Protein AF-A0A414QMI1-F1 (afdb_monomer)

Organism: NCBI:txid410072

Structure (mmCIF, N/CA/C/O backbone):
data_AF-A0A414QMI1-F1
#
_entry.id   AF-A0A414QMI1-F1
#
loop_
_atom_site.group_PDB
_atom_site.id
_atom_site.type_symbol
_atom_site.label_atom_id
_atom_site.label_alt_id
_atom_site.label_comp_id
_atom_site.label_asym_id
_atom_site.label_entity_id
_atom_site.label_seq_id
_atom_site.pdbx_PDB_ins_code
_atom_site.Cartn_x
_atom_site.Cartn_y
_atom_site.Cartn_z
_atom_site.occupancy
_atom_site.B_iso_or_equiv
_atom_site.auth_seq_id
_atom_site.auth_comp_id
_atom_site.auth_asym_id
_atom_site.auth_atom_id
_atom_site.pdbx_PDB_model_num
ATOM 1 N N . MET A 1 1 ? 25.627 12.371 -13.975 1.00 86.12 1 MET A N 1
ATOM 2 C CA . MET A 1 1 ? 25.004 11.109 -14.398 1.00 86.12 1 MET A CA 1
ATOM 3 C C . MET A 1 1 ? 24.998 10.116 -13.254 1.00 86.12 1 MET A C 1
ATOM 5 O O . MET A 1 1 ? 26.007 9.465 -12.994 1.00 86.12 1 MET A O 1
ATOM 9 N N . LYS A 1 2 ? 23.871 10.051 -12.549 1.00 91.75 2 LYS A N 1
ATOM 10 C CA . LYS A 1 2 ? 23.595 9.178 -11.407 1.00 91.75 2 LYS A CA 1
ATOM 11 C C . LYS A 1 2 ? 23.120 7.777 -11.817 1.00 91.75 2 LYS A C 1
ATOM 13 O O . LYS A 1 2 ? 23.528 6.802 -11.193 1.00 91.75 2 LYS A O 1
ATOM 18 N N . TYR A 1 3 ? 22.280 7.688 -12.844 1.00 93.38 3 TYR A N 1
ATOM 19 C CA . TYR A 1 3 ? 21.653 6.453 -13.329 1.00 93.38 3 TYR A CA 1
ATOM 20 C C . TYR A 1 3 ? 22.470 5.779 -14.440 1.00 93.38 3 TYR A C 1
ATOM 22 O O . TYR A 1 3 ? 23.273 6.435 -15.116 1.00 93.38 3 TYR A O 1
ATOM 30 N N . LYS A 1 4 ? 22.268 4.473 -14.619 1.00 93.88 4 LYS A N 1
ATOM 31 C CA . LYS A 1 4 ? 22.903 3.614 -15.628 1.00 93.88 4 LYS A CA 1
ATOM 32 C C . LYS A 1 4 ? 21.886 3.144 -16.666 1.00 93.88 4 LYS A C 1
ATOM 34 O O . LYS A 1 4 ? 20.684 3.188 -16.441 1.00 93.88 4 LYS A O 1
ATOM 39 N N . VAL A 1 5 ? 22.389 2.668 -17.804 1.00 93.94 5 VAL A N 1
ATOM 40 C CA . VAL A 1 5 ? 21.558 2.028 -18.835 1.00 93.94 5 VAL A CA 1
ATOM 41 C C . VAL A 1 5 ? 20.833 0.819 -18.243 1.00 93.94 5 VAL A C 1
ATOM 43 O O . VAL A 1 5 ? 21.474 -0.036 -17.628 1.00 93.94 5 VAL A O 1
ATOM 46 N N . GLY A 1 6 ? 19.519 0.764 -18.447 1.00 89.12 6 GLY A N 1
ATOM 47 C CA . GLY A 1 6 ? 18.604 -0.234 -17.898 1.00 89.12 6 GLY A CA 1
ATOM 48 C C . GLY A 1 6 ? 17.963 0.143 -16.559 1.00 89.12 6 GLY A C 1
ATOM 49 O O . GLY A 1 6 ? 17.024 -0.539 -16.152 1.00 89.12 6 GLY A O 1
ATOM 50 N N . ASP A 1 7 ? 18.420 1.205 -15.884 1.00 91.50 7 ASP A N 1
ATOM 51 C CA . ASP A 1 7 ? 17.772 1.679 -14.657 1.00 91.50 7 ASP A CA 1
ATOM 52 C C . ASP A 1 7 ? 16.367 2.208 -14.976 1.00 91.50 7 ASP A C 1
ATOM 54 O O . ASP A 1 7 ? 16.158 2.890 -15.986 1.00 91.50 7 ASP A O 1
ATOM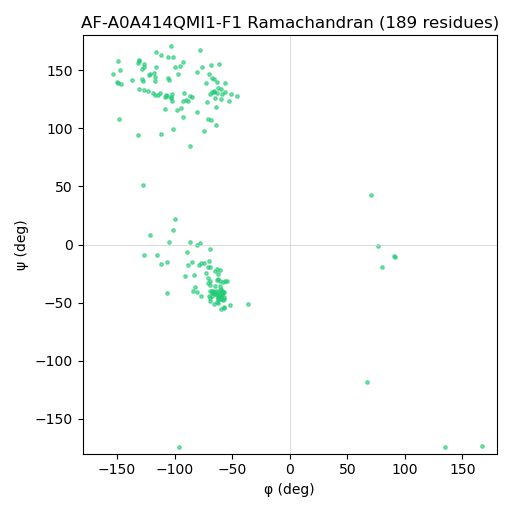 58 N N . LYS A 1 8 ? 15.413 1.947 -14.076 1.00 92.25 8 LYS A N 1
ATOM 59 C CA . LYS A 1 8 ? 14.099 2.590 -14.102 1.00 92.25 8 LYS A CA 1
ATOM 60 C C . LYS A 1 8 ? 14.098 3.840 -13.238 1.00 92.25 8 LYS A C 1
ATOM 62 O O . LYS A 1 8 ? 14.480 3.812 -12.069 1.00 92.25 8 LYS A O 1
ATOM 67 N N . VAL A 1 9 ? 13.611 4.935 -13.801 1.00 94.62 9 VAL A N 1
ATOM 68 C CA . VAL A 1 9 ? 13.503 6.233 -13.131 1.00 94.62 9 VAL A CA 1
ATOM 69 C C . VAL A 1 9 ? 12.115 6.812 -13.339 1.00 94.62 9 VAL A C 1
ATOM 71 O O . VAL A 1 9 ? 11.420 6.454 -14.286 1.00 94.62 9 VAL A O 1
ATOM 74 N N . ARG A 1 10 ? 11.677 7.698 -12.446 1.00 95.94 10 ARG A N 1
ATOM 75 C CA . ARG A 1 10 ? 10.408 8.407 -12.601 1.00 95.94 10 ARG A CA 1
ATOM 76 C C . ARG A 1 10 ? 10.682 9.819 -13.081 1.00 95.94 10 ARG A C 1
ATOM 78 O O . ARG A 1 10 ? 11.475 10.518 -12.460 1.00 95.94 10 ARG A O 1
ATOM 85 N N . ILE A 1 11 ? 10.011 10.261 -14.136 1.00 96.62 11 ILE A N 1
ATOM 86 C CA . ILE A 1 11 ? 10.042 11.671 -14.534 1.00 96.62 11 ILE A CA 1
ATOM 87 C C . ILE A 1 11 ? 9.318 12.480 -13.458 1.00 96.62 11 ILE A C 1
ATOM 89 O O . ILE A 1 11 ? 8.216 12.124 -13.035 1.00 96.62 11 ILE A O 1
ATOM 93 N N . ARG A 1 12 ? 9.933 13.564 -12.995 1.00 96.12 12 ARG A N 1
ATOM 94 C CA . ARG A 1 12 ? 9.332 14.460 -12.004 1.00 96.12 12 ARG A CA 1
ATOM 95 C C . ARG A 1 12 ? 7.981 14.996 -12.478 1.00 96.12 12 ARG A C 1
ATOM 97 O O . ARG A 1 12 ? 7.816 15.367 -13.634 1.00 96.12 12 ARG A O 1
ATOM 104 N N . LYS A 1 13 ? 7.006 15.065 -11.570 1.00 95.38 13 LYS A N 1
ATOM 105 C CA . LYS A 1 13 ? 5.665 15.602 -11.874 1.00 95.38 13 LYS A CA 1
ATOM 106 C C . LYS A 1 13 ? 5.617 17.129 -11.901 1.00 95.38 13 LYS A C 1
ATOM 108 O O . LYS A 1 13 ? 4.655 17.694 -12.402 1.00 95.38 13 LYS A O 1
ATOM 113 N N . ASP A 1 14 ? 6.618 17.784 -11.322 1.00 95.69 14 ASP A N 1
ATOM 114 C CA . ASP A 1 14 ? 6.713 19.238 -11.192 1.00 95.69 14 ASP A CA 1
ATOM 115 C C . ASP A 1 14 ? 7.635 19.870 -12.249 1.00 95.69 14 ASP A C 1
ATOM 117 O O . ASP A 1 14 ? 8.150 20.973 -12.049 1.00 95.69 14 ASP A O 1
ATOM 121 N N . LEU A 1 15 ? 7.855 19.182 -13.377 1.00 95.62 15 LEU A N 1
ATOM 122 C CA . LEU A 1 15 ? 8.498 19.799 -14.532 1.00 95.62 15 LEU A CA 1
ATOM 123 C C . LEU A 1 15 ? 7.636 20.958 -15.048 1.00 95.62 15 LEU A C 1
ATOM 125 O O . LEU A 1 15 ? 6.420 20.845 -15.180 1.00 95.62 15 LEU A O 1
ATOM 129 N N . VAL A 1 16 ? 8.279 22.085 -15.340 1.00 95.81 16 VAL A N 1
ATOM 130 C CA . VAL A 1 16 ? 7.637 23.295 -15.858 1.00 95.81 16 VAL A CA 1
ATOM 131 C C . VAL A 1 16 ? 8.221 23.599 -17.227 1.00 95.81 16 VAL A C 1
ATOM 133 O O . VAL A 1 16 ? 9.441 23.662 -17.377 1.00 95.81 16 VAL A O 1
ATOM 136 N N . MET A 1 17 ? 7.359 23.831 -18.219 1.00 95.94 17 MET A N 1
ATOM 137 C CA . MET A 1 17 ? 7.780 24.211 -19.569 1.00 95.94 17 MET A CA 1
ATOM 138 C C . MET A 1 17 ? 8.657 25.472 -19.530 1.00 95.94 17 MET A C 1
ATOM 140 O O . MET A 1 17 ? 8.312 26.467 -18.890 1.00 95.94 17 MET A O 1
ATOM 144 N N . GLY A 1 18 ? 9.801 25.433 -20.213 1.00 94.25 18 GLY A N 1
ATOM 145 C CA . GLY A 1 18 ? 10.803 26.501 -20.197 1.00 94.25 18 GLY A CA 1
ATOM 146 C C . GLY A 1 18 ? 11.661 26.541 -18.926 1.00 94.25 18 GLY A C 1
ATOM 147 O O . GLY A 1 18 ? 12.561 27.376 -18.826 1.00 94.25 18 GLY A O 1
ATOM 148 N N . GLY A 1 19 ? 11.409 25.649 -17.963 1.00 94.56 19 GLY A N 1
ATOM 149 C CA . GLY A 1 19 ? 12.244 25.447 -16.785 1.00 94.56 19 GLY A CA 1
ATOM 150 C C . GLY A 1 19 ? 13.577 24.795 -17.147 1.00 94.56 19 GLY A C 1
ATOM 151 O O . GLY A 1 19 ? 13.655 23.984 -18.071 1.00 94.56 19 GLY A O 1
ATOM 152 N N . ASN A 1 20 ? 14.628 25.160 -16.416 1.00 95.19 20 ASN A N 1
ATOM 153 C CA . ASN A 1 20 ? 15.976 24.641 -16.622 1.00 95.19 20 ASN A CA 1
ATOM 154 C C . ASN A 1 20 ? 16.304 23.597 -15.545 1.00 95.19 20 ASN A C 1
ATOM 156 O O . ASN A 1 20 ? 16.149 23.884 -14.358 1.00 95.19 20 ASN A O 1
ATOM 160 N N . TYR A 1 21 ? 16.729 22.408 -15.972 1.00 94.06 21 TYR A N 1
ATOM 161 C CA . TYR A 1 21 ? 17.036 21.262 -15.116 1.00 94.06 21 TYR A CA 1
ATOM 162 C C . TYR A 1 21 ? 18.401 20.702 -15.533 1.00 94.06 21 TYR A C 1
ATOM 164 O O . TYR A 1 21 ? 18.516 19.912 -16.477 1.00 94.06 21 TYR A O 1
ATOM 172 N N . GLY A 1 22 ? 19.458 21.143 -14.855 1.00 90.94 22 GLY A N 1
ATOM 173 C CA . GLY A 1 22 ? 20.843 20.942 -15.273 1.00 90.94 22 GLY A CA 1
ATOM 174 C C . GLY A 1 22 ? 21.174 21.704 -16.561 1.00 90.94 22 GLY A C 1
ATOM 175 O O . GLY A 1 22 ? 21.102 22.928 -16.599 1.00 90.94 22 GLY A O 1
ATOM 176 N N . ASP A 1 23 ? 21.545 20.969 -17.612 1.00 88.06 23 ASP A N 1
ATOM 177 C CA . ASP A 1 23 ? 21.905 21.520 -18.929 1.00 88.06 23 ASP A CA 1
ATOM 178 C C . ASP A 1 23 ? 20.772 21.384 -19.971 1.00 88.06 23 ASP A C 1
ATOM 180 O O . ASP A 1 23 ? 21.003 21.552 -21.170 1.00 88.06 23 ASP A O 1
ATOM 184 N N . SER A 1 24 ? 19.549 21.051 -19.538 1.00 92.19 24 SER A N 1
ATOM 185 C CA . SER A 1 24 ? 18.401 20.817 -20.423 1.00 92.19 24 SER A CA 1
ATOM 186 C C . SER A 1 24 ? 17.187 21.652 -20.015 1.00 92.19 24 SER A C 1
ATOM 188 O O . SER A 1 24 ? 16.898 21.835 -18.830 1.00 92.19 24 SER A O 1
ATOM 190 N N . VAL A 1 25 ? 16.469 22.163 -21.017 1.00 94.31 25 VAL A N 1
ATOM 191 C CA . VAL A 1 25 ? 15.253 22.966 -20.844 1.00 94.31 25 VAL A CA 1
ATOM 192 C C . VAL A 1 25 ? 14.045 22.092 -21.147 1.00 94.31 25 VAL A C 1
ATOM 194 O O . VAL A 1 25 ? 13.966 21.511 -22.227 1.00 94.31 25 VAL A O 1
ATOM 197 N N . ALA A 1 26 ? 13.098 22.019 -20.212 1.00 95.06 26 ALA A N 1
ATOM 198 C CA . ALA A 1 26 ? 11.893 21.217 -20.387 1.00 95.06 26 ALA A CA 1
ATOM 199 C C . ALA A 1 26 ? 10.972 21.822 -21.460 1.00 95.06 26 ALA A C 1
ATOM 201 O O . ALA A 1 26 ? 10.641 23.012 -21.415 1.00 95.06 26 ALA A O 1
ATOM 202 N N . VAL A 1 27 ? 10.540 20.991 -22.408 1.00 94.75 27 VAL A N 1
ATOM 203 C CA . VAL A 1 27 ? 9.530 21.326 -23.426 1.00 94.75 27 VAL A CA 1
ATOM 204 C C . VAL A 1 27 ? 8.177 20.709 -23.071 1.00 94.75 27 VAL A C 1
ATOM 206 O O . VAL A 1 27 ? 8.095 19.919 -22.135 1.00 94.75 27 VAL A O 1
ATOM 209 N N . ASP A 1 28 ? 7.127 21.082 -23.804 1.00 94.56 28 ASP A N 1
ATOM 210 C CA . ASP A 1 28 ? 5.743 20.641 -23.558 1.00 94.56 28 ASP A CA 1
ATOM 211 C C . ASP A 1 28 ? 5.625 19.113 -23.460 1.00 94.56 28 ASP A C 1
ATOM 213 O O . ASP A 1 28 ? 5.216 18.598 -22.424 1.00 94.56 28 ASP A O 1
ATOM 217 N N . ASP A 1 29 ? 6.147 18.388 -24.454 1.00 93.62 29 ASP A N 1
ATOM 218 C CA . ASP A 1 29 ? 6.079 16.921 -24.479 1.00 93.62 29 ASP A CA 1
ATOM 219 C C . ASP A 1 29 ? 6.779 16.278 -23.268 1.00 93.62 29 ASP A C 1
ATOM 221 O O . ASP A 1 29 ? 6.306 15.291 -22.710 1.00 93.62 29 ASP A O 1
ATOM 225 N N . MET A 1 30 ? 7.887 16.862 -22.793 1.00 94.44 30 MET A N 1
ATOM 226 C CA . MET A 1 30 ? 8.592 16.356 -21.608 1.00 94.44 30 MET A CA 1
ATOM 227 C C . MET A 1 30 ? 7.780 16.562 -20.325 1.00 94.44 30 MET A C 1
ATOM 229 O O . MET A 1 30 ? 7.845 15.736 -19.413 1.00 94.44 30 MET A O 1
ATOM 233 N N . VAL A 1 31 ? 7.034 17.667 -20.242 1.00 95.44 31 VAL A N 1
ATOM 234 C CA . VAL A 1 31 ? 6.141 17.966 -19.115 1.00 95.44 31 VAL A CA 1
ATOM 235 C C . VAL A 1 31 ? 4.948 17.011 -19.117 1.00 95.44 31 VAL A C 1
ATOM 237 O O . VAL A 1 31 ? 4.590 16.498 -18.056 1.00 95.44 31 VAL A O 1
ATOM 240 N N . ASP A 1 32 ? 4.397 16.693 -20.290 1.00 94.75 32 ASP A N 1
ATOM 241 C CA . ASP A 1 32 ? 3.302 15.726 -20.450 1.00 94.75 32 ASP A CA 1
ATOM 242 C C . ASP A 1 32 ? 3.688 14.303 -20.012 1.00 94.75 32 ASP A C 1
ATOM 244 O O . ASP A 1 32 ? 2.842 13.522 -19.569 1.00 94.75 32 ASP A O 1
ATOM 248 N N . MET A 1 33 ? 4.979 13.967 -20.055 1.00 94.19 33 MET A N 1
ATOM 249 C CA . MET A 1 33 ? 5.510 12.702 -19.536 1.00 94.19 33 MET A CA 1
ATOM 250 C C . MET A 1 33 ? 5.716 12.695 -18.007 1.00 94.19 33 MET A C 1
ATOM 252 O O . MET A 1 33 ? 6.142 11.682 -17.439 1.00 94.19 33 MET A O 1
ATOM 256 N N . GLY A 1 34 ? 5.413 13.800 -17.322 1.00 95.00 34 GLY A N 1
ATOM 257 C CA . GLY A 1 34 ? 5.573 13.968 -15.881 1.00 95.00 34 GLY A CA 1
ATOM 258 C C . GLY A 1 34 ? 4.895 12.867 -15.061 1.00 95.00 34 GLY A C 1
ATOM 259 O O . GLY A 1 34 ? 3.689 12.637 -15.130 1.00 95.00 34 GLY A O 1
ATOM 260 N N . GLY A 1 35 ? 5.671 12.193 -14.214 1.00 91.69 35 GLY A N 1
ATOM 261 C CA . GLY A 1 35 ? 5.212 11.102 -13.354 1.00 91.69 35 GLY A CA 1
ATOM 262 C C . GLY A 1 35 ? 5.314 9.704 -13.959 1.00 91.69 35 GLY A C 1
ATOM 263 O O . GLY A 1 35 ? 5.156 8.736 -13.208 1.00 91.69 35 GLY A O 1
ATOM 264 N N . ASN A 1 36 ? 5.611 9.576 -15.255 1.00 93.62 36 ASN A N 1
ATOM 265 C CA . ASN A 1 36 ? 5.827 8.277 -15.885 1.00 93.62 36 ASN A CA 1
ATOM 266 C C . ASN A 1 36 ? 7.111 7.623 -15.360 1.00 93.62 36 ASN A C 1
ATOM 268 O O . ASN A 1 36 ? 8.109 8.294 -15.089 1.00 93.62 36 ASN A O 1
ATOM 272 N N . VAL A 1 37 ? 7.076 6.297 -15.209 1.00 92.88 37 VAL A N 1
ATOM 273 C CA . VAL A 1 37 ? 8.272 5.487 -14.955 1.00 92.88 37 VAL A CA 1
ATOM 274 C C . VAL A 1 37 ? 8.832 5.052 -16.300 1.00 92.88 37 VAL A C 1
ATOM 276 O O . VAL A 1 37 ? 8.104 4.457 -17.090 1.00 92.88 37 VAL A O 1
ATOM 279 N N . VAL A 1 38 ? 10.102 5.361 -16.536 1.00 94.31 38 VAL A N 1
ATOM 280 C CA . VAL A 1 38 ? 10.793 5.206 -17.820 1.00 94.31 38 VAL A CA 1
ATOM 281 C C . VAL A 1 38 ? 12.125 4.490 -17.626 1.00 94.31 38 VAL A C 1
ATOM 283 O O . VAL A 1 38 ? 12.678 4.475 -16.521 1.00 94.31 38 VAL A O 1
ATOM 286 N N . THR A 1 39 ? 12.634 3.885 -18.691 1.00 95.06 39 THR A N 1
ATOM 287 C CA . THR A 1 39 ? 13.853 3.074 -18.677 1.00 95.06 39 THR A CA 1
ATOM 288 C C . THR A 1 39 ? 14.980 3.829 -19.370 1.00 95.06 39 THR A C 1
ATOM 290 O O . THR A 1 39 ? 14.820 4.295 -20.496 1.00 95.06 39 THR A O 1
ATOM 293 N N . ILE A 1 40 ? 16.139 3.955 -18.717 1.00 95.81 40 ILE A N 1
ATOM 294 C CA . ILE A 1 40 ? 17.312 4.593 -19.329 1.00 95.81 40 ILE A CA 1
ATOM 295 C C . ILE A 1 40 ? 17.836 3.705 -20.465 1.00 95.81 40 ILE A C 1
ATOM 297 O O . ILE A 1 40 ? 18.489 2.692 -20.217 1.00 95.81 40 ILE A O 1
ATOM 301 N N . GLU A 1 41 ? 17.621 4.114 -21.711 1.00 95.69 41 GLU A N 1
ATOM 302 C CA . GLU A 1 41 ? 18.112 3.408 -22.898 1.00 95.69 41 GLU A CA 1
ATOM 303 C C . GLU A 1 41 ? 19.608 3.675 -23.117 1.00 95.69 41 GLU A C 1
ATOM 305 O O . GLU A 1 41 ? 20.400 2.775 -23.409 1.00 95.69 41 GLU A O 1
ATOM 310 N N . ARG A 1 42 ? 20.027 4.940 -22.973 1.00 94.31 42 ARG A N 1
ATOM 311 C CA . ARG A 1 42 ? 21.400 5.367 -23.269 1.00 94.31 42 ARG A CA 1
ATOM 312 C C . ARG A 1 42 ? 21.836 6.536 -22.397 1.00 94.31 42 ARG A C 1
ATOM 314 O O . ARG A 1 42 ? 21.108 7.505 -22.220 1.00 94.31 42 ARG A O 1
ATOM 321 N N . ALA A 1 43 ? 23.087 6.493 -21.946 1.00 93.44 43 ALA A N 1
ATOM 322 C CA . ALA A 1 43 ? 23.773 7.631 -21.342 1.00 93.44 43 ALA A CA 1
ATOM 323 C C . ALA A 1 43 ? 24.661 8.326 -22.391 1.00 93.44 43 ALA A C 1
ATOM 325 O O . ALA A 1 43 ? 25.595 7.719 -22.919 1.00 93.44 43 ALA A O 1
ATOM 326 N N . GLY A 1 44 ? 24.346 9.577 -22.732 1.00 88.31 44 GLY A N 1
ATOM 327 C CA . GLY A 1 44 ? 25.169 10.439 -23.582 1.00 88.31 44 GLY A CA 1
ATOM 328 C C . GLY A 1 44 ? 26.079 11.373 -22.778 1.00 88.31 44 GLY A C 1
ATOM 329 O O . GLY A 1 44 ? 26.137 11.317 -21.557 1.00 88.31 44 GLY A O 1
ATOM 330 N N . ASN A 1 45 ? 26.776 12.281 -23.465 1.00 86.12 45 ASN A N 1
ATOM 331 C CA . ASN A 1 45 ? 27.678 13.231 -22.797 1.00 86.12 45 ASN A CA 1
ATOM 332 C C . ASN A 1 45 ? 26.941 14.315 -21.990 1.00 86.12 45 ASN A C 1
ATOM 334 O O . ASN A 1 45 ? 27.501 14.826 -21.027 1.00 86.12 45 ASN A O 1
ATOM 338 N N . LEU A 1 46 ? 25.723 14.683 -22.406 1.00 85.50 46 LEU A N 1
ATOM 339 C CA . LEU A 1 46 ? 24.940 15.785 -21.824 1.00 85.50 46 LEU A CA 1
ATOM 340 C C . LEU A 1 46 ? 23.758 15.308 -20.970 1.00 85.50 46 LEU A C 1
ATOM 342 O O . LEU A 1 46 ? 23.190 16.083 -20.210 1.00 85.50 46 LEU A O 1
ATOM 346 N N . GLY A 1 47 ? 23.375 14.039 -21.089 1.00 93.12 47 GLY A N 1
ATOM 347 C CA . GLY A 1 47 ? 22.169 13.519 -20.460 1.00 93.12 47 GLY A CA 1
ATOM 348 C C . GLY A 1 47 ? 21.772 12.149 -20.993 1.00 93.12 47 GLY A C 1
ATOM 349 O O . GLY A 1 47 ? 22.510 11.503 -21.744 1.00 93.12 47 GLY A O 1
ATOM 350 N N . TYR A 1 48 ? 20.614 11.697 -20.550 1.00 96.31 48 TYR A N 1
ATOM 351 C CA . TYR A 1 48 ? 20.030 10.398 -20.818 1.00 96.31 48 TYR A CA 1
ATOM 352 C C . TYR A 1 48 ? 19.055 10.446 -21.987 1.00 96.31 48 TYR A C 1
ATOM 354 O O . TYR A 1 48 ? 18.437 11.474 -22.246 1.00 96.31 48 TYR A O 1
ATOM 362 N N . TYR A 1 49 ? 18.903 9.298 -22.635 1.00 95.06 49 TYR A N 1
ATOM 363 C CA . TYR A 1 49 ? 17.821 8.981 -23.561 1.00 95.06 49 TYR A CA 1
ATOM 364 C C . TYR A 1 49 ? 17.043 7.810 -22.958 1.00 95.06 49 TYR A C 1
ATOM 366 O O . TYR A 1 49 ? 17.663 6.925 -22.351 1.00 95.06 49 TYR A O 1
ATOM 374 N N . ILE A 1 50 ? 15.720 7.829 -23.084 1.00 95.88 50 ILE A N 1
ATOM 375 C CA . ILE A 1 50 ? 14.814 6.857 -22.460 1.00 95.88 50 ILE A CA 1
ATOM 376 C C . ILE A 1 50 ? 14.048 6.071 -23.525 1.00 95.88 50 ILE A C 1
ATOM 378 O O . ILE A 1 50 ? 13.750 6.614 -24.583 1.00 95.88 50 ILE A O 1
ATOM 382 N N . GLU A 1 51 ? 13.729 4.806 -23.245 1.00 94.31 51 GLU A N 1
ATOM 383 C CA . GLU A 1 51 ? 13.077 3.909 -24.218 1.00 94.31 51 GLU A CA 1
ATOM 384 C C . GLU A 1 51 ? 11.673 4.395 -24.620 1.00 94.31 51 GLU A C 1
ATOM 386 O O . GLU A 1 51 ? 11.211 4.157 -25.735 1.00 94.31 51 GLU A O 1
ATOM 391 N N . GLU A 1 52 ? 10.985 5.070 -23.700 1.00 93.06 52 GLU A N 1
ATOM 392 C CA . GLU A 1 52 ? 9.605 5.532 -23.840 1.00 93.06 52 GLU A CA 1
ATOM 393 C C . GLU A 1 52 ? 9.478 6.914 -24.511 1.00 93.06 52 GLU A C 1
ATOM 395 O O . GLU A 1 52 ? 8.364 7.418 -24.655 1.00 93.06 52 GLU A O 1
ATOM 400 N N . ASP A 1 53 ? 10.595 7.517 -24.925 1.00 90.19 53 ASP A N 1
ATOM 401 C CA . ASP A 1 53 ? 10.660 8.807 -25.617 1.00 90.19 53 ASP A CA 1
ATOM 402 C C . ASP A 1 53 ? 11.111 8.610 -27.076 1.00 90.19 53 ASP A C 1
ATOM 404 O O . ASP A 1 53 ? 12.312 8.543 -27.359 1.00 90.19 53 ASP A O 1
ATOM 408 N N . PRO A 1 54 ? 10.164 8.508 -28.026 1.00 80.12 54 PRO A N 1
ATOM 409 C CA . PRO A 1 54 ? 10.490 8.297 -29.432 1.00 80.12 54 PRO A CA 1
ATOM 410 C C . PRO A 1 54 ? 11.151 9.518 -30.090 1.00 80.12 54 PRO A C 1
ATOM 412 O O . PRO A 1 54 ? 11.79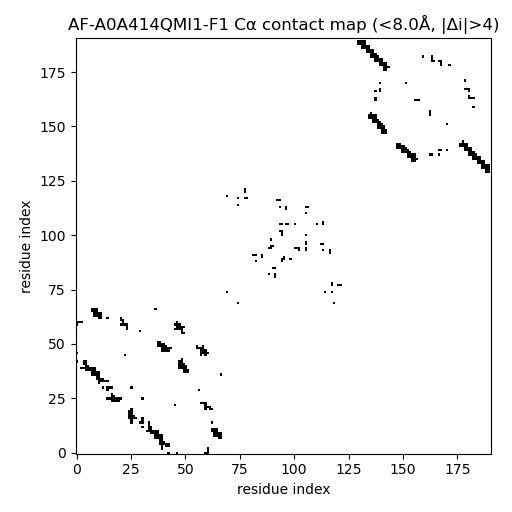2 9.361 -31.132 1.00 80.12 54 PRO A O 1
ATOM 415 N N . ASP A 1 55 ? 11.007 10.710 -29.504 1.00 85.81 55 ASP A N 1
ATOM 416 C CA . ASP A 1 55 ? 11.570 11.962 -30.020 1.00 85.81 55 ASP A CA 1
ATOM 417 C C . ASP A 1 55 ? 13.026 12.162 -29.568 1.00 85.81 55 ASP A C 1
ATOM 419 O O . ASP A 1 55 ? 13.779 12.936 -30.170 1.00 85.81 55 ASP A O 1
ATOM 423 N N . GLY A 1 56 ? 13.461 11.391 -28.567 1.00 88.75 56 GLY A N 1
ATOM 424 C CA . GLY A 1 56 ? 14.853 11.290 -28.149 1.00 88.75 56 GLY A CA 1
ATOM 425 C C . GLY A 1 56 ? 15.356 12.557 -27.467 1.00 88.75 56 GLY A C 1
ATOM 426 O O . GLY A 1 56 ? 16.482 12.997 -27.738 1.00 88.75 56 GLY A O 1
ATOM 427 N N . TYR A 1 57 ? 14.542 13.147 -26.589 1.00 93.00 57 TYR A N 1
ATOM 428 C CA . TYR A 1 57 ? 14.939 14.288 -25.778 1.00 93.00 57 TYR A CA 1
ATOM 429 C C . TYR A 1 57 ? 16.118 13.940 -24.858 1.00 93.00 57 TYR A C 1
ATOM 431 O O . TYR A 1 57 ? 16.376 12.790 -24.498 1.00 93.00 57 TYR A O 1
ATOM 439 N N . CYS A 1 58 ? 16.876 14.973 -24.482 1.00 93.62 58 CYS A N 1
ATOM 440 C CA . CYS A 1 58 ? 18.002 14.840 -23.567 1.00 93.62 58 CYS A CA 1
ATOM 441 C C . CYS A 1 58 ? 17.539 15.108 -22.131 1.00 93.62 58 CYS A C 1
ATOM 443 O O . CYS A 1 58 ? 17.265 16.252 -21.757 1.00 93.62 58 CYS A O 1
ATOM 445 N N . TRP A 1 59 ? 17.505 14.054 -21.321 1.00 96.38 59 TRP A N 1
ATOM 446 C CA . TRP A 1 59 ? 17.052 14.089 -19.933 1.00 96.38 59 TRP A CA 1
ATOM 447 C C . TRP A 1 59 ? 18.224 14.218 -18.956 1.00 96.38 59 TRP A C 1
ATOM 449 O O . TRP A 1 59 ? 19.300 13.670 -19.189 1.00 96.38 59 TRP A O 1
ATOM 459 N N . THR A 1 60 ? 18.047 14.909 -17.833 1.00 96.25 60 THR A N 1
ATOM 460 C CA . THR A 1 60 ? 19.118 15.102 -16.837 1.00 96.25 60 THR A CA 1
ATOM 461 C C . THR A 1 60 ? 18.779 14.444 -15.505 1.00 96.25 60 THR A C 1
ATOM 463 O O . THR A 1 60 ? 17.634 14.085 -15.243 1.00 96.25 60 THR A O 1
ATOM 466 N N . ASP A 1 61 ? 19.782 14.304 -14.630 1.00 95.88 61 ASP A N 1
ATOM 467 C CA . ASP A 1 61 ? 19.583 13.787 -13.268 1.00 95.88 61 ASP A CA 1
ATOM 468 C C . ASP A 1 61 ? 18.502 14.581 -12.498 1.00 95.88 61 ASP A C 1
ATOM 470 O O . ASP A 1 61 ? 17.797 14.009 -11.671 1.00 95.88 61 ASP A O 1
ATOM 474 N N . GLU A 1 62 ? 18.354 15.881 -12.783 1.00 96.38 62 GLU A N 1
ATOM 475 C CA . GLU A 1 62 ? 17.417 16.794 -12.112 1.00 96.38 62 GLU A CA 1
ATOM 476 C C . GLU A 1 62 ? 15.958 16.637 -12.557 1.00 96.38 62 GLU A C 1
ATOM 478 O O . GLU A 1 62 ? 15.057 17.113 -11.860 1.00 96.38 62 GLU A O 1
ATOM 483 N N . MET A 1 63 ? 15.728 15.973 -13.693 1.00 96.25 63 MET A N 1
ATOM 484 C CA . MET A 1 63 ? 14.396 15.686 -14.237 1.00 96.25 63 MET A CA 1
ATOM 485 C C . MET A 1 63 ? 13.818 14.365 -13.714 1.00 96.25 63 MET A C 1
ATOM 487 O O . MET A 1 63 ? 12.650 14.062 -13.964 1.00 96.25 63 MET A O 1
ATOM 491 N N . PHE A 1 64 ? 14.613 13.593 -12.967 1.00 96.00 64 PHE A N 1
ATOM 492 C CA . PHE A 1 64 ? 14.246 12.269 -12.486 1.00 96.00 64 PHE A CA 1
ATOM 493 C C . PHE A 1 64 ? 14.186 12.172 -10.962 1.00 96.00 64 PHE A C 1
ATOM 495 O O . PHE A 1 64 ? 15.034 12.684 -10.233 1.00 96.00 64 PHE A O 1
ATOM 502 N N . GLU A 1 65 ? 13.237 11.378 -10.488 1.00 93.38 65 GLU A N 1
ATOM 503 C CA . GLU A 1 65 ? 13.180 10.830 -9.140 1.00 93.38 65 GLU A CA 1
ATOM 504 C C . GLU A 1 65 ? 13.554 9.340 -9.174 1.00 93.38 65 GLU A C 1
ATOM 506 O O . GLU A 1 65 ? 13.207 8.633 -10.129 1.00 93.38 65 GLU A O 1
ATOM 511 N N . PRO A 1 66 ? 14.264 8.831 -8.150 1.00 88.38 66 PRO A N 1
ATOM 512 C CA . PRO A 1 66 ? 14.534 7.405 -8.056 1.00 88.38 66 PRO A CA 1
ATOM 513 C C . PRO A 1 66 ? 13.218 6.634 -7.901 1.00 88.38 66 PRO A C 1
ATOM 515 O O . PRO A 1 66 ? 12.326 7.047 -7.158 1.00 88.38 66 PRO A O 1
ATOM 518 N N . VAL A 1 67 ? 13.113 5.495 -8.578 1.00 86.12 67 VAL A N 1
ATOM 519 C CA . VAL A 1 67 ? 12.041 4.533 -8.321 1.00 86.12 67 VAL A CA 1
ATOM 520 C C . VAL A 1 67 ? 12.507 3.619 -7.198 1.00 86.12 67 VAL A C 1
ATOM 522 O O . VAL A 1 67 ? 13.610 3.079 -7.244 1.00 86.12 67 VAL A O 1
ATOM 525 N N . GLU A 1 68 ? 11.683 3.476 -6.165 1.00 78.00 68 GLU A N 1
ATOM 526 C CA . GLU A 1 68 ? 11.930 2.488 -5.123 1.00 78.00 68 GLU A CA 1
ATOM 527 C C . GLU A 1 68 ? 11.674 1.095 -5.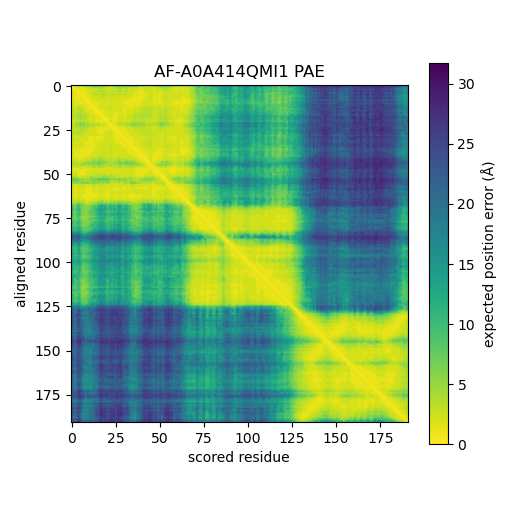707 1.00 78.00 68 GLU A C 1
ATOM 529 O O . GLU A 1 68 ? 10.540 0.731 -6.018 1.00 78.00 68 GLU A O 1
ATOM 534 N N . GLU A 1 69 ? 12.750 0.346 -5.929 1.00 79.75 69 GLU A N 1
ATOM 535 C CA . GLU A 1 69 ? 12.672 -1.029 -6.409 1.00 79.75 69 GLU A CA 1
ATOM 536 C C . GLU A 1 69 ? 12.368 -1.988 -5.257 1.00 79.75 69 GLU A C 1
ATOM 538 O O . GLU A 1 69 ? 12.811 -1.798 -4.121 1.00 79.75 69 GLU A O 1
ATOM 543 N N . MET A 1 70 ? 11.650 -3.070 -5.565 1.00 85.88 70 MET A N 1
ATOM 544 C CA . MET A 1 70 ? 11.423 -4.148 -4.609 1.00 85.88 70 MET A CA 1
ATOM 545 C C . MET A 1 70 ? 12.756 -4.753 -4.157 1.00 85.88 70 MET A C 1
ATOM 547 O O . MET A 1 70 ? 13.543 -5.247 -4.968 1.00 85.88 70 MET A O 1
ATOM 551 N N . SER A 1 71 ? 12.990 -4.793 -2.846 1.00 88.69 71 SER A N 1
ATOM 552 C CA . SER A 1 71 ? 14.193 -5.421 -2.310 1.00 88.69 71 SER A CA 1
ATOM 553 C C . SER A 1 71 ? 14.174 -6.942 -2.506 1.00 88.69 71 SER A C 1
ATOM 555 O O . SER A 1 71 ? 13.124 -7.590 -2.527 1.00 88.69 71 SER A O 1
ATOM 557 N N . ALA A 1 72 ? 15.358 -7.561 -2.561 1.00 90.25 72 ALA A N 1
ATOM 558 C CA . ALA A 1 72 ? 15.471 -9.020 -2.656 1.00 90.25 72 ALA A CA 1
ATOM 559 C C . ALA A 1 72 ? 14.775 -9.749 -1.487 1.00 90.25 72 ALA A C 1
ATOM 561 O O . ALA A 1 72 ? 14.242 -10.844 -1.665 1.00 90.25 72 ALA A O 1
ATOM 562 N N . ILE A 1 73 ? 14.765 -9.142 -0.295 1.00 89.38 73 ILE A N 1
ATOM 563 C CA . ILE A 1 73 ? 14.095 -9.688 0.890 1.00 89.38 73 ILE A CA 1
ATOM 564 C C . ILE A 1 73 ? 12.574 -9.645 0.711 1.00 89.38 73 ILE A C 1
ATOM 566 O O . ILE A 1 73 ? 11.915 -10.664 0.913 1.00 89.38 73 ILE A O 1
ATOM 570 N N . GLU A 1 74 ? 12.013 -8.508 0.292 1.00 89.81 74 GLU A N 1
ATOM 571 C CA . GLU A 1 74 ? 10.576 -8.395 0.004 1.00 89.81 74 GLU A CA 1
ATOM 572 C C . GLU A 1 74 ? 10.141 -9.371 -1.093 1.00 89.81 74 GLU A C 1
ATOM 574 O O . GLU A 1 74 ? 9.146 -10.077 -0.925 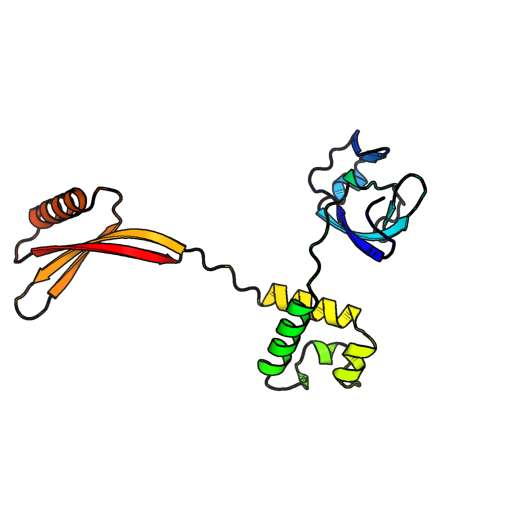1.00 89.81 74 GLU A O 1
ATOM 579 N N . ALA A 1 75 ? 10.920 -9.485 -2.172 1.00 93.06 75 ALA A N 1
ATOM 580 C CA . ALA A 1 75 ? 10.649 -10.426 -3.253 1.00 93.06 75 ALA A CA 1
ATOM 581 C C . ALA A 1 75 ? 10.587 -11.879 -2.749 1.00 93.06 75 ALA A C 1
ATOM 583 O O . ALA A 1 75 ? 9.701 -12.641 -3.143 1.00 93.06 75 ALA A O 1
ATOM 584 N N . LEU A 1 76 ? 11.495 -12.268 -1.844 1.00 92.12 76 LEU A N 1
ATOM 585 C CA . LEU A 1 76 ? 11.484 -13.595 -1.222 1.00 92.12 76 LEU A CA 1
ATOM 586 C C 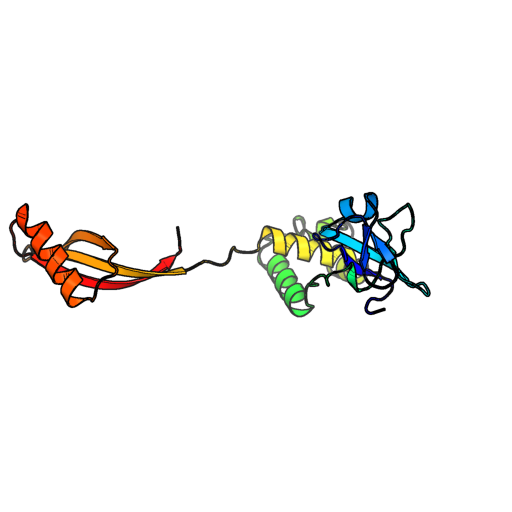. LEU A 1 76 ? 10.241 -13.819 -0.354 1.00 92.12 76 LEU A C 1
ATOM 588 O O . LEU A 1 76 ? 9.645 -14.896 -0.434 1.00 92.12 76 LEU A O 1
ATOM 592 N N . TYR A 1 77 ? 9.831 -12.825 0.438 1.00 91.31 77 TYR A N 1
ATOM 593 C CA . TYR A 1 77 ? 8.616 -12.918 1.249 1.00 91.31 77 TYR A CA 1
ATOM 594 C C . TYR A 1 77 ? 7.369 -13.074 0.383 1.00 91.31 77 TYR A C 1
ATOM 596 O O . TYR A 1 77 ? 6.603 -14.014 0.591 1.00 91.31 77 TYR A O 1
ATOM 604 N N . ILE A 1 78 ? 7.194 -12.218 -0.626 1.00 92.62 78 ILE A N 1
ATOM 605 C CA . ILE A 1 78 ? 6.040 -12.272 -1.532 1.00 92.62 78 ILE A CA 1
ATOM 606 C C . ILE A 1 78 ? 6.000 -13.613 -2.266 1.00 92.62 78 ILE A C 1
ATOM 608 O O . ILE A 1 78 ? 4.954 -14.256 -2.348 1.00 92.62 78 ILE A O 1
ATOM 612 N N . LEU A 1 79 ? 7.148 -14.088 -2.748 1.00 92.69 79 LEU A N 1
ATOM 613 C CA . LEU A 1 79 ? 7.243 -15.390 -3.395 1.00 92.69 79 LEU A CA 1
ATOM 614 C C . LEU A 1 79 ? 6.802 -16.530 -2.462 1.00 92.69 79 LEU A C 1
ATOM 616 O O . LEU A 1 79 ? 6.094 -17.446 -2.893 1.00 92.69 79 LEU A O 1
ATOM 620 N N . ALA A 1 80 ? 7.214 -16.485 -1.193 1.00 90.69 80 ALA A N 1
ATOM 621 C CA . ALA A 1 80 ? 6.815 -17.462 -0.189 1.00 90.69 80 ALA A CA 1
ATOM 622 C C . ALA A 1 80 ? 5.307 -17.376 0.102 1.00 90.69 80 ALA A C 1
ATOM 624 O O . ALA A 1 80 ? 4.639 -18.410 0.165 1.00 90.69 80 ALA A O 1
ATOM 625 N N . GLU A 1 81 ? 4.749 -16.166 0.203 1.00 89.44 81 GLU A N 1
ATOM 626 C CA . GLU A 1 81 ? 3.310 -15.960 0.373 1.00 89.44 81 GLU A CA 1
ATOM 627 C C . GLU A 1 81 ? 2.494 -16.526 -0.788 1.00 89.44 81 GLU A C 1
ATOM 629 O O . GLU A 1 81 ? 1.506 -17.219 -0.548 1.00 89.44 81 GLU A O 1
ATOM 634 N N . ILE A 1 82 ? 2.906 -16.270 -2.034 1.00 89.69 82 ILE A N 1
ATOM 635 C CA . ILE A 1 82 ? 2.249 -16.819 -3.226 1.00 89.69 82 ILE A CA 1
ATOM 636 C C . ILE A 1 82 ? 2.222 -18.346 -3.140 1.00 89.69 82 ILE A C 1
ATOM 638 O O . ILE A 1 82 ? 1.175 -18.958 -3.347 1.00 89.69 82 ILE A O 1
ATOM 642 N N . CYS A 1 83 ? 3.353 -18.968 -2.794 1.00 88.38 83 CYS A N 1
ATOM 643 C CA . CYS A 1 83 ? 3.440 -20.422 -2.669 1.00 88.38 83 CYS A CA 1
ATOM 644 C C . CYS A 1 83 ? 2.569 -20.979 -1.531 1.00 88.38 83 CYS A C 1
ATOM 646 O O . CYS A 1 83 ? 2.022 -22.068 -1.676 1.00 88.38 83 CYS A O 1
ATOM 648 N N . MET A 1 84 ? 2.433 -20.258 -0.413 1.00 83.56 84 MET A N 1
ATOM 649 C CA . MET A 1 84 ? 1.664 -20.710 0.754 1.00 83.56 84 MET A CA 1
ATOM 650 C C . MET A 1 84 ? 0.154 -20.473 0.626 1.00 83.56 84 MET A C 1
ATOM 652 O O . MET A 1 84 ? -0.634 -21.286 1.103 1.00 83.56 84 MET A O 1
ATOM 656 N N . LYS A 1 85 ? -0.267 -19.363 0.006 1.00 75.50 85 LYS A N 1
ATOM 657 C CA . LYS A 1 85 ? -1.686 -18.984 -0.128 1.00 75.50 85 LYS A CA 1
ATOM 658 C C . LYS A 1 85 ? -2.378 -19.681 -1.301 1.00 75.50 85 LYS A C 1
ATOM 660 O O . LYS A 1 85 ? -3.596 -19.850 -1.281 1.00 75.50 85 LYS A O 1
ATOM 665 N N . GLN A 1 86 ? -1.635 -20.070 -2.337 1.00 68.19 86 GLN A N 1
ATOM 666 C CA . GLN A 1 86 ? -2.215 -20.734 -3.501 1.00 68.19 86 GLN A CA 1
ATOM 667 C C . GLN A 1 86 ? -2.447 -22.223 -3.225 1.00 68.19 86 GLN A C 1
ATOM 669 O O . GLN A 1 86 ? -1.509 -23.008 -3.138 1.00 68.19 86 GLN A O 1
ATOM 674 N N . TYR A 1 87 ? -3.716 -22.639 -3.189 1.00 62.81 87 TYR A N 1
ATOM 675 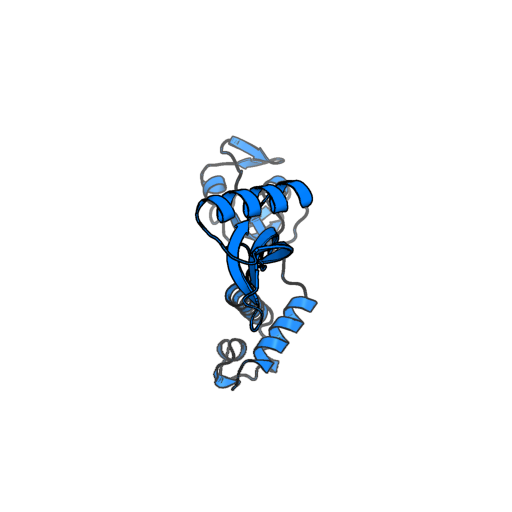C CA . TYR A 1 87 ? -4.103 -24.046 -3.006 1.00 62.81 87 TYR A CA 1
ATOM 676 C C . TYR A 1 87 ? -3.574 -24.982 -4.109 1.00 62.81 87 TYR A C 1
ATOM 678 O O . TYR A 1 87 ? -3.493 -26.189 -3.900 1.00 62.81 87 TYR A O 1
ATOM 686 N N . THR A 1 88 ? -3.242 -24.451 -5.297 1.00 76.56 88 THR A N 1
ATOM 687 C CA . THR A 1 88 ? -2.707 -25.232 -6.429 1.00 76.56 88 THR A CA 1
ATOM 688 C C . THR A 1 88 ? -1.754 -24.407 -7.299 1.00 76.56 88 THR A C 1
ATOM 690 O O . THR A 1 88 ? -2.063 -23.270 -7.665 1.00 76.56 88 THR A O 1
ATOM 693 N N . CYS A 1 89 ? -0.640 -25.005 -7.740 1.00 82.00 89 CYS A N 1
ATOM 694 C CA . CYS A 1 89 ? 0.310 -24.354 -8.655 1.00 82.00 89 CYS A CA 1
ATOM 695 C C . CYS A 1 89 ? -0.289 -24.024 -10.033 1.00 82.00 89 CYS A C 1
ATOM 697 O O . CYS A 1 89 ? 0.204 -23.131 -10.711 1.00 82.00 89 CYS A O 1
ATOM 699 N N . SER A 1 90 ? -1.378 -24.678 -10.450 1.00 78.31 90 SER A N 1
ATOM 700 C CA . SER A 1 90 ? -2.053 -24.407 -11.731 1.00 78.31 90 SER A CA 1
ATOM 701 C C . SER A 1 90 ? -2.683 -23.012 -11.826 1.00 78.31 90 SER A C 1
ATOM 703 O O . SER A 1 90 ? -2.900 -22.512 -12.933 1.00 78.31 90 SER A O 1
ATOM 705 N N . LYS A 1 91 ? -2.989 -22.394 -10.678 1.00 81.88 91 LYS A N 1
ATOM 706 C CA . LYS A 1 91 ? -3.512 -21.022 -10.576 1.00 81.88 91 LYS A CA 1
ATOM 707 C C . LYS A 1 91 ? -2.460 -20.021 -10.088 1.00 81.88 91 LYS A C 1
ATOM 709 O O . LYS A 1 91 ? -2.777 -18.852 -9.909 1.00 81.88 91 LYS A O 1
ATOM 714 N N . CYS A 1 92 ? -1.223 -20.470 -9.868 1.00 89.50 92 CYS A N 1
ATOM 715 C CA . CYS A 1 92 ? -0.145 -19.606 -9.411 1.00 89.50 92 CYS A CA 1
ATOM 716 C C . CYS A 1 92 ? 0.195 -18.570 -10.496 1.00 89.50 92 CYS A C 1
ATOM 718 O O . CYS A 1 92 ? 0.419 -18.967 -11.642 1.00 89.50 92 CYS A O 1
ATOM 720 N N . PRO A 1 93 ? 0.293 -17.272 -10.158 1.00 92.06 93 PRO A N 1
ATOM 721 C CA . PRO A 1 93 ? 0.585 -16.234 -11.142 1.00 92.06 93 PRO A CA 1
ATOM 722 C C . PRO A 1 93 ? 1.960 -16.420 -11.806 1.00 92.06 93 PRO A C 1
ATOM 724 O O . PRO A 1 93 ? 2.102 -16.144 -12.990 1.00 92.06 93 PRO A O 1
ATOM 727 N N . ILE A 1 94 ? 2.940 -17.010 -11.110 1.00 93.56 94 ILE A N 1
ATOM 728 C CA . ILE A 1 94 ? 4.246 -17.357 -11.701 1.00 93.56 94 ILE A CA 1
ATOM 729 C C . ILE A 1 94 ? 4.103 -18.464 -12.753 1.00 93.56 94 ILE A C 1
ATOM 731 O O . ILE A 1 94 ? 4.723 -18.402 -13.807 1.00 93.56 94 ILE A O 1
ATOM 735 N N . GLN A 1 95 ? 3.254 -19.464 -12.505 1.00 90.56 95 GLN A N 1
ATOM 736 C CA . GLN A 1 95 ? 3.004 -20.548 -13.463 1.00 90.56 95 GLN A CA 1
ATOM 737 C C . GLN A 1 95 ? 2.200 -20.070 -14.685 1.00 90.56 95 GLN A C 1
ATOM 739 O O . GLN A 1 95 ? 2.195 -20.725 -15.725 1.00 90.56 95 GLN A O 1
ATOM 744 N N . CYS A 1 96 ? 1.510 -18.933 -14.573 1.00 90.38 96 CYS A N 1
ATOM 745 C CA . CYS A 1 96 ? 0.816 -18.304 -15.692 1.00 90.38 96 CYS A CA 1
ATOM 746 C C . CYS A 1 96 ? 1.767 -17.611 -16.679 1.00 90.38 96 CYS A C 1
ATOM 748 O O . CYS A 1 96 ? 1.331 -17.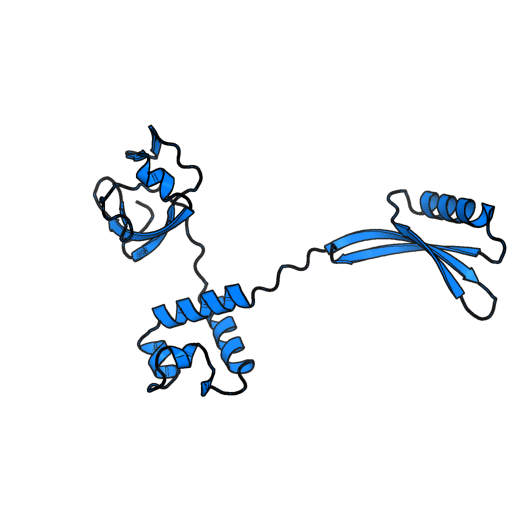353 -17.796 1.00 90.38 96 CYS A O 1
ATOM 750 N N . ILE A 1 97 ? 3.030 -17.357 -16.302 1.00 91.94 97 ILE A N 1
ATOM 751 C CA . ILE A 1 97 ? 4.055 -16.832 -17.221 1.00 91.94 97 ILE A CA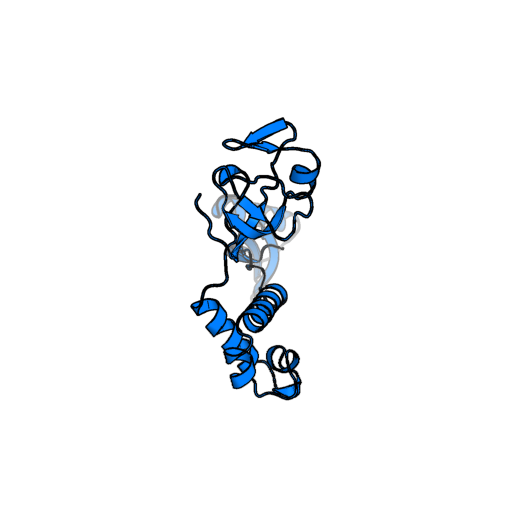 1
ATOM 752 C C . ILE A 1 97 ? 4.306 -17.847 -18.342 1.00 91.94 97 ILE A C 1
ATOM 754 O O . ILE A 1 97 ? 4.255 -17.504 -19.518 1.00 91.94 97 ILE A O 1
ATOM 758 N N . ASP A 1 98 ? 4.518 -19.114 -17.976 1.00 91.75 98 ASP A N 1
ATOM 759 C CA . ASP A 1 98 ? 4.640 -20.219 -18.923 1.00 91.75 98 ASP A CA 1
ATOM 760 C C . ASP A 1 98 ? 4.096 -21.511 -18.305 1.00 91.75 98 ASP A C 1
ATOM 762 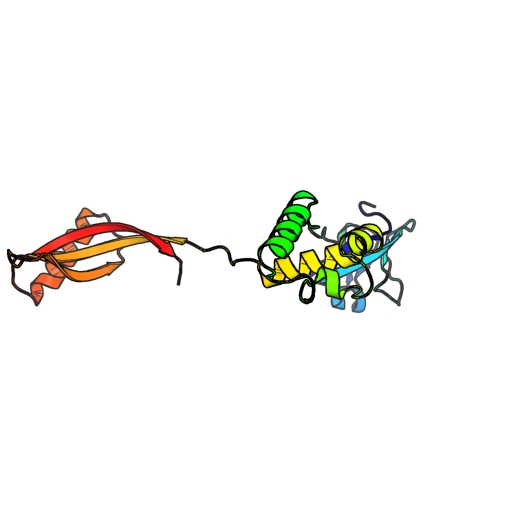O O . ASP A 1 98 ? 4.709 -22.135 -17.436 1.00 91.75 98 ASP A O 1
ATOM 766 N N . ARG A 1 99 ? 2.931 -21.952 -18.788 1.00 89.25 99 ARG A N 1
ATOM 767 C CA . ARG A 1 99 ? 2.256 -23.141 -18.255 1.00 89.25 99 ARG A CA 1
ATOM 768 C C . ARG A 1 99 ? 2.969 -24.452 -18.593 1.00 89.25 99 ARG A C 1
ATOM 770 O O . ARG A 1 99 ? 2.630 -25.467 -17.986 1.00 89.25 99 ARG A O 1
ATOM 777 N N . GLN A 1 100 ? 3.910 -24.451 -19.537 1.00 90.75 100 GLN A N 1
ATOM 778 C CA . GLN A 1 100 ? 4.642 -25.646 -19.965 1.00 90.75 100 GLN A CA 1
ATOM 779 C C . GLN A 1 100 ? 5.899 -25.901 -19.127 1.00 90.75 100 GLN A C 1
ATOM 781 O O . GLN A 1 100 ? 6.426 -27.014 -19.130 1.00 90.75 100 GLN A O 1
ATOM 786 N N . LYS A 1 101 ? 6.382 -24.893 -18.394 1.00 89.94 101 LYS A N 1
ATOM 787 C CA . LYS A 1 101 ? 7.605 -24.975 -17.590 1.00 89.94 101 LYS A CA 1
ATOM 788 C C . LYS A 1 101 ? 7.303 -25.169 -16.115 1.00 89.94 101 LYS A C 1
ATOM 790 O O . LYS A 1 101 ? 6.211 -24.891 -15.642 1.00 89.94 101 LYS A O 1
ATOM 795 N N . THR A 1 102 ? 8.288 -25.632 -15.353 1.00 90.94 102 THR A N 1
ATOM 796 C CA . THR A 1 102 ? 8.180 -25.617 -13.887 1.00 90.94 102 THR A CA 1
ATOM 797 C C . THR A 1 102 ? 8.412 -24.204 -13.357 1.00 90.94 102 THR A C 1
ATOM 799 O O . THR A 1 102 ? 9.182 -23.441 -13.943 1.00 90.94 102 THR A O 1
ATOM 802 N N . CYS A 1 103 ? 7.832 -23.866 -12.204 1.00 90.19 103 CYS A N 1
ATOM 803 C CA . CYS A 1 103 ? 8.052 -22.565 -11.570 1.00 90.19 103 CYS A CA 1
ATOM 804 C C . CYS A 1 103 ? 9.541 -22.267 -11.303 1.00 90.19 103 CYS A C 1
ATOM 806 O O . CYS A 1 103 ? 9.960 -21.115 -11.373 1.00 90.19 103 CYS A O 1
ATOM 808 N N . VAL A 1 104 ? 10.362 -23.292 -11.046 1.00 91.88 104 VAL A N 1
ATOM 809 C CA . VAL A 1 104 ? 11.814 -23.145 -10.859 1.00 91.88 104 VAL A CA 1
ATOM 810 C C . VAL A 1 104 ? 12.496 -22.729 -12.164 1.00 91.88 104 VAL A C 1
ATOM 812 O O . VAL A 1 104 ? 13.319 -21.816 -12.149 1.00 91.88 104 VAL A O 1
ATOM 815 N N . SER A 1 105 ? 12.132 -23.354 -13.288 1.00 94.75 105 SER A N 1
ATOM 816 C CA . SER A 1 105 ? 12.643 -22.988 -14.616 1.00 94.75 105 SER A CA 1
ATOM 817 C C . SER A 1 105 ? 12.255 -21.557 -14.982 1.00 94.75 105 SER A C 1
ATOM 819 O O . SER A 1 105 ? 13.122 -20.775 -15.356 1.00 94.75 105 SER A O 1
ATOM 821 N N . ILE A 1 106 ? 10.986 -21.183 -14.775 1.00 94.69 106 ILE A N 1
ATOM 822 C CA . ILE A 1 106 ? 10.483 -19.825 -15.041 1.00 94.69 106 ILE A CA 1
ATOM 823 C C . ILE A 1 106 ? 11.276 -18.792 -14.238 1.00 94.69 106 ILE A C 1
ATOM 825 O O . ILE A 1 106 ? 11.762 -17.818 -14.793 1.00 94.69 106 ILE A O 1
ATOM 829 N N . ARG A 1 107 ? 11.487 -19.020 -12.937 1.00 93.38 107 ARG A N 1
ATOM 830 C CA . ARG A 1 107 ? 12.259 -18.096 -12.088 1.00 93.38 107 ARG A CA 1
ATOM 831 C C . ARG A 1 107 ? 13.704 -17.909 -12.536 1.00 93.38 107 ARG A C 1
ATOM 833 O O . ARG A 1 107 ? 14.271 -16.847 -12.305 1.00 93.38 107 ARG A O 1
ATOM 840 N N . LYS A 1 108 ? 14.306 -18.940 -13.127 1.00 94.44 108 LYS A N 1
ATOM 841 C CA . LYS A 1 108 ? 15.684 -18.892 -13.621 1.00 94.44 108 LYS A CA 1
ATOM 842 C C . LYS A 1 108 ? 15.780 -18.209 -14.986 1.00 94.44 108 LYS A C 1
ATOM 844 O O . LYS A 1 108 ? 16.732 -17.476 -15.224 1.00 94.44 108 LYS A O 1
ATOM 849 N N . GLU A 1 109 ? 14.837 -18.489 -15.878 1.00 94.94 109 GLU A N 1
ATOM 850 C CA . GLU A 1 109 ? 14.872 -18.059 -17.282 1.00 94.94 109 GLU A CA 1
ATOM 851 C C . GLU A 1 109 ? 14.181 -16.708 -17.511 1.00 94.94 109 GLU A C 1
ATOM 853 O O . GLU A 1 109 ? 14.562 -15.975 -18.418 1.00 94.94 109 GLU A O 1
ATOM 858 N N . ASN A 1 110 ? 13.209 -16.355 -16.666 1.00 92.44 110 ASN A N 1
ATOM 859 C CA . ASN A 1 110 ? 12.380 -15.153 -16.765 1.00 92.44 110 ASN A CA 1
ATOM 860 C C . ASN A 1 110 ? 12.370 -14.338 -15.451 1.00 92.44 110 ASN A C 1
ATOM 862 O O . ASN A 1 110 ? 11.294 -14.013 -14.941 1.00 92.44 110 ASN A O 1
ATOM 866 N N . PRO A 1 111 ? 13.532 -13.999 -14.856 1.00 90.88 111 PRO A N 1
ATOM 867 C CA . PRO A 1 111 ? 13.573 -13.318 -13.561 1.00 90.88 111 PRO A CA 1
ATOM 868 C C . PRO A 1 111 ? 12.851 -11.962 -13.582 1.00 90.88 111 PRO A C 1
ATOM 870 O O . PRO A 1 111 ? 12.136 -11.648 -12.635 1.00 90.88 111 PRO A O 1
ATOM 873 N N . THR A 1 112 ? 12.957 -11.197 -14.673 1.00 87.25 112 THR A N 1
ATOM 874 C CA . THR A 1 112 ? 12.299 -9.887 -14.816 1.00 87.25 112 THR A CA 1
ATOM 875 C C . THR A 1 112 ? 10.773 -9.998 -14.833 1.00 87.25 112 THR A C 1
ATOM 877 O O . THR A 1 112 ? 10.093 -9.211 -14.181 1.00 87.25 112 THR A O 1
ATOM 880 N N . ASP A 1 113 ? 10.215 -10.991 -15.531 1.00 90.56 113 ASP A N 1
ATOM 881 C CA . ASP A 1 113 ? 8.760 -11.202 -15.558 1.00 90.56 113 ASP A CA 1
ATOM 882 C C . ASP A 1 113 ? 8.245 -11.723 -14.215 1.00 90.56 113 ASP A C 1
ATOM 884 O O . ASP A 1 113 ? 7.151 -11.363 -13.783 1.00 90.56 113 ASP A O 1
ATOM 888 N N . VAL A 1 114 ? 9.056 -12.519 -13.510 1.00 94.06 114 VAL A N 1
ATOM 889 C CA . VAL A 1 114 ? 8.749 -12.912 -12.133 1.00 94.06 114 VAL A CA 1
ATOM 890 C C . VAL A 1 114 ? 8.702 -11.692 -11.221 1.00 94.06 114 VAL A C 1
ATOM 892 O O . VAL A 1 114 ? 7.740 -11.574 -10.471 1.00 94.06 114 VAL A O 1
ATOM 895 N N . VAL A 1 115 ? 9.668 -10.771 -11.300 1.00 92.12 115 VAL A N 1
ATOM 896 C CA . VAL A 1 115 ? 9.645 -9.534 -10.498 1.00 92.12 115 VAL A CA 1
ATOM 897 C C . VAL A 1 115 ? 8.366 -8.736 -10.758 1.00 92.12 115 VAL A C 1
ATOM 899 O O . VAL A 1 115 ? 7.687 -8.399 -9.795 1.00 92.12 115 VAL A O 1
ATOM 902 N N . LYS A 1 116 ? 7.948 -8.557 -12.020 1.00 90.62 116 LYS A N 1
ATOM 903 C CA . LYS A 1 116 ? 6.674 -7.884 -12.352 1.00 90.62 116 LYS A CA 1
ATOM 904 C C . LYS A 1 116 ? 5.462 -8.551 -11.692 1.00 90.62 116 LYS A C 1
ATOM 906 O O . LYS A 1 116 ? 4.567 -7.873 -11.198 1.00 90.62 116 LYS A O 1
ATOM 911 N N . VAL A 1 117 ? 5.423 -9.886 -11.662 1.00 93.38 117 VAL A N 1
ATOM 912 C CA . VAL A 1 117 ? 4.359 -10.631 -10.967 1.00 93.38 117 VAL A CA 1
ATOM 913 C C . VAL A 1 117 ? 4.385 -10.371 -9.459 1.00 93.38 117 VAL A C 1
ATOM 915 O O . VAL A 1 117 ? 3.323 -10.242 -8.851 1.00 93.38 117 VAL A O 1
ATOM 918 N N . LEU A 1 118 ? 5.570 -10.301 -8.846 1.00 93.94 118 LEU A N 1
ATOM 919 C CA . LEU A 1 118 ? 5.706 -10.000 -7.418 1.00 93.94 118 LEU A CA 1
ATOM 920 C C . LEU A 1 118 ? 5.293 -8.555 -7.110 1.00 93.94 118 LEU A C 1
ATOM 922 O O . LEU A 1 118 ? 4.597 -8.334 -6.124 1.00 93.94 118 LEU A O 1
ATOM 926 N N . GLU A 1 119 ? 5.673 -7.593 -7.952 1.00 91.12 119 GLU A N 1
ATOM 927 C CA . GLU A 1 119 ? 5.266 -6.185 -7.848 1.00 91.12 119 GLU A CA 1
ATOM 928 C C . GLU A 1 119 ? 3.747 -6.039 -7.937 1.00 91.12 119 GLU A C 1
ATOM 930 O O . GLU A 1 119 ? 3.139 -5.408 -7.073 1.00 91.12 119 GLU A O 1
ATOM 935 N N . GLN A 1 120 ? 3.116 -6.695 -8.916 1.00 90.06 120 GLN A N 1
ATOM 936 C CA . GLN A 1 120 ? 1.660 -6.700 -9.036 1.00 90.06 120 GLN A CA 1
ATOM 937 C C . GLN A 1 120 ? 1.002 -7.361 -7.822 1.00 90.06 120 GLN A C 1
ATOM 939 O O . GLN A 1 120 ? 0.042 -6.831 -7.275 1.00 90.06 120 GLN A O 1
ATOM 944 N N . TRP A 1 121 ? 1.540 -8.491 -7.351 1.00 91.19 121 TRP A N 1
ATOM 945 C CA . TRP A 1 121 ? 1.026 -9.140 -6.147 1.00 91.19 121 TRP A CA 1
ATOM 946 C C . TRP A 1 121 ? 1.128 -8.226 -4.926 1.00 91.19 121 TRP A C 1
ATOM 948 O O . TRP A 1 121 ? 0.181 -8.182 -4.144 1.00 91.19 121 TRP A O 1
ATOM 958 N N . LYS A 1 122 ? 2.245 -7.498 -4.768 1.00 89.00 122 LYS A N 1
ATOM 959 C CA . LYS A 1 122 ? 2.409 -6.486 -3.719 1.00 89.00 122 LYS A CA 1
ATOM 960 C C . LYS A 1 122 ? 1.308 -5.443 -3.845 1.00 89.00 122 LYS A C 1
ATOM 962 O O . LYS A 1 122 ? 0.568 -5.300 -2.891 1.00 89.00 122 LYS A O 1
ATOM 967 N N . ALA A 1 123 ? 1.124 -4.817 -5.006 1.00 86.44 123 ALA A N 1
ATOM 968 C CA . ALA A 1 123 ? 0.087 -3.802 -5.207 1.00 86.44 123 ALA A CA 1
ATOM 969 C C . ALA A 1 123 ? -1.338 -4.322 -4.916 1.00 86.44 123 ALA A C 1
ATOM 971 O O . ALA A 1 123 ? -2.129 -3.641 -4.268 1.00 86.44 123 ALA A O 1
ATOM 972 N N . ASP A 1 124 ? -1.652 -5.551 -5.334 1.00 85.06 124 ASP A N 1
ATOM 973 C CA . ASP A 1 124 ? -2.975 -6.161 -5.138 1.00 85.06 124 ASP A CA 1
ATOM 974 C C . ASP A 1 124 ? -3.244 -6.566 -3.676 1.00 85.06 124 ASP A C 1
ATOM 976 O O . ASP A 1 124 ? -4.399 -6.696 -3.262 1.00 85.06 124 ASP A O 1
ATOM 980 N N . HIS A 1 125 ? -2.186 -6.815 -2.896 1.00 84.25 125 HIS A N 1
ATOM 981 C CA . HIS A 1 125 ? -2.262 -7.349 -1.530 1.00 84.25 125 HIS A CA 1
ATOM 982 C C . HIS A 1 125 ? -1.623 -6.433 -0.483 1.00 84.25 125 HIS A C 1
ATOM 984 O O . HIS A 1 125 ? -1.495 -6.836 0.680 1.00 84.25 125 HIS A O 1
ATOM 990 N N . GLU A 1 126 ? -1.232 -5.222 -0.871 1.00 76.94 126 GLU A N 1
ATOM 991 C CA . GLU A 1 126 ? -0.733 -4.192 0.023 1.00 76.94 126 GLU A CA 1
ATOM 992 C C . GLU A 1 126 ? -1.882 -3.836 0.955 1.00 76.94 126 GLU A C 1
ATOM 994 O O . GLU A 1 126 ? -2.874 -3.199 0.590 1.00 76.94 126 GLU A O 1
ATOM 999 N N . LYS A 1 127 ? -1.800 -4.354 2.179 1.00 70.44 127 LYS A N 1
ATOM 1000 C CA . LYS A 1 127 ? -2.746 -3.978 3.215 1.00 70.44 127 LYS A CA 1
ATOM 1001 C C . LYS A 1 127 ? -2.515 -2.498 3.453 1.00 70.44 127 LYS A C 1
ATOM 1003 O O . LYS A 1 127 ? -1.420 -2.128 3.866 1.00 70.44 127 LYS A O 1
ATOM 1008 N N . LYS A 1 128 ? -3.544 -1.682 3.204 1.00 67.56 128 LYS A N 1
ATOM 1009 C CA . LYS A 1 128 ? -3.552 -0.292 3.659 1.00 67.56 128 LYS A CA 1
ATOM 1010 C C . LYS A 1 128 ? -3.100 -0.288 5.113 1.00 67.56 128 LYS A C 1
ATOM 1012 O O . LYS A 1 128 ? -3.618 -1.083 5.907 1.00 67.56 128 LYS A O 1
ATOM 1017 N N . GLU A 1 129 ? -2.108 0.539 5.426 1.00 68.94 129 GLU A N 1
ATOM 1018 C CA . GLU A 1 129 ? -1.712 0.737 6.810 1.00 68.94 129 GLU A CA 1
ATOM 1019 C C . GLU A 1 129 ? -2.969 1.065 7.613 1.00 68.94 129 GLU A C 1
ATOM 1021 O O . GLU A 1 129 ? -3.801 1.878 7.202 1.00 68.94 129 GLU A O 1
ATOM 1026 N N . ILE A 1 130 ? -3.156 0.348 8.718 1.00 76.12 130 ILE A N 1
ATOM 1027 C CA . ILE A 1 130 ? -4.270 0.624 9.612 1.00 76.12 130 ILE A CA 1
ATOM 1028 C C . ILE A 1 130 ? -3.887 1.901 10.344 1.00 76.12 130 ILE A C 1
ATOM 1030 O O . ILE A 1 130 ? -3.116 1.863 11.304 1.00 76.12 130 ILE A O 1
ATOM 1034 N N . GLU A 1 131 ? -4.390 3.031 9.858 1.00 86.38 131 GLU A N 1
ATOM 1035 C CA . GLU A 1 131 ? -4.267 4.284 10.579 1.00 86.38 131 GLU A CA 1
ATOM 1036 C C . GLU A 1 131 ? -5.048 4.177 11.884 1.00 86.38 131 GLU A C 1
ATOM 1038 O O . GLU A 1 131 ? -6.232 3.835 11.902 1.00 86.38 131 GLU A O 1
ATOM 1043 N N . VAL A 1 132 ? -4.369 4.466 12.988 1.00 91.44 132 VAL A N 1
ATOM 1044 C CA . VAL A 1 132 ? -4.974 4.500 14.315 1.00 91.44 132 VAL A CA 1
ATOM 1045 C C . VAL A 1 132 ? -4.904 5.906 14.888 1.00 91.44 132 VAL A C 1
ATOM 1047 O O . VAL A 1 132 ? -4.008 6.687 14.560 1.00 91.44 132 VAL A O 1
ATOM 1050 N N . GLU A 1 133 ? -5.851 6.227 15.758 1.00 92.88 133 GLU A N 1
ATOM 1051 C CA . GLU A 1 133 ? -5.874 7.460 16.533 1.00 92.88 133 GLU A CA 1
ATOM 1052 C C . GLU A 1 133 ? -6.055 7.172 18.022 1.00 92.88 133 GLU A C 1
ATOM 1054 O O . GLU A 1 133 ? -6.676 6.181 18.420 1.00 92.88 133 GLU A O 1
ATOM 1059 N N . PHE A 1 134 ? -5.509 8.067 18.845 1.00 93.50 134 PHE A N 1
ATOM 1060 C CA . PHE A 1 134 ? -5.825 8.117 20.263 1.00 93.50 134 PHE A CA 1
ATOM 1061 C C . PHE A 1 134 ? -7.086 8.948 20.463 1.00 93.50 134 PHE A C 1
ATOM 1063 O O . PHE A 1 134 ? -7.140 10.102 20.040 1.00 93.50 134 PHE A O 1
ATOM 1070 N N . ALA A 1 135 ? -8.062 8.369 21.149 1.00 94.19 135 ALA A N 1
ATOM 1071 C CA . ALA A 1 135 ? -9.281 9.043 21.552 1.00 94.19 135 ALA A CA 1
ATOM 1072 C C . ALA A 1 135 ? -9.497 8.878 23.058 1.00 94.19 135 ALA A C 1
ATOM 1074 O O . ALA A 1 135 ? -9.055 7.905 23.679 1.00 94.19 135 ALA A O 1
ATOM 1075 N N . TYR A 1 136 ? -10.188 9.847 23.640 1.00 96.12 136 TYR A N 1
ATOM 1076 C CA . TYR A 1 136 ? -10.598 9.821 25.032 1.00 96.12 136 TYR A CA 1
ATOM 1077 C C . TYR A 1 136 ? -12.108 9.744 25.077 1.00 96.12 136 TYR A C 1
ATOM 1079 O O . TYR A 1 136 ? -12.780 10.542 24.432 1.00 96.12 136 TYR A O 1
ATOM 1087 N N . VAL A 1 137 ? -12.637 8.792 25.832 1.00 96.81 137 VAL A N 1
ATOM 1088 C CA . VAL A 1 137 ? -14.072 8.516 25.858 1.00 96.81 137 VAL A CA 1
ATOM 1089 C C . VAL A 1 137 ? -14.564 8.558 27.289 1.00 96.81 137 VAL A C 1
ATOM 1091 O O . VAL A 1 137 ? -13.968 7.953 28.185 1.00 96.81 137 VAL A O 1
ATOM 1094 N N . VAL A 1 138 ? -15.676 9.255 27.511 1.00 98.25 138 VAL A N 1
ATOM 1095 C CA . VAL A 1 138 ? -16.406 9.189 28.776 1.00 98.25 138 VAL A CA 1
ATOM 1096 C C . VAL A 1 138 ? -17.680 8.386 28.584 1.00 98.25 138 VAL A C 1
ATOM 1098 O O . VAL A 1 138 ? -18.503 8.681 27.722 1.00 98.25 138 VAL A O 1
ATOM 1101 N N . ARG A 1 139 ? -17.865 7.391 29.451 1.00 98.19 139 ARG A N 1
ATOM 1102 C CA . ARG A 1 139 ? -19.048 6.527 29.501 1.00 98.19 139 ARG A CA 1
ATOM 1103 C C . ARG A 1 139 ? -19.826 6.769 30.779 1.00 98.19 139 ARG A C 1
ATOM 1105 O O . ARG A 1 139 ? -19.243 6.724 31.862 1.00 98.19 139 ARG A O 1
ATOM 1112 N N . VAL A 1 140 ? -21.136 6.970 30.683 1.00 98.19 140 VAL A N 1
ATOM 1113 C CA . VAL A 1 140 ? -22.043 6.938 31.838 1.00 98.19 140 VAL A CA 1
ATOM 1114 C C . VAL A 1 140 ? -22.515 5.508 32.037 1.00 98.19 140 VAL A C 1
ATOM 1116 O O . VAL A 1 140 ? -23.090 4.886 31.143 1.00 98.19 140 VAL A O 1
ATOM 1119 N N . ILE A 1 141 ? -22.283 4.993 33.237 1.00 98.31 141 ILE A N 1
ATOM 1120 C CA . ILE A 1 141 ? -22.658 3.652 33.649 1.00 98.31 141 ILE A CA 1
ATOM 1121 C C . ILE A 1 141 ? -23.821 3.734 34.628 1.00 98.31 141 ILE A C 1
ATOM 1123 O O . ILE A 1 141 ? -23.736 4.392 35.666 1.00 98.31 141 ILE A O 1
ATOM 1127 N N . GLU A 1 142 ? -24.887 3.004 34.324 1.00 97.44 142 GLU A N 1
ATOM 1128 C CA . GLU A 1 142 ? -25.991 2.768 35.245 1.00 97.44 142 GLU A CA 1
ATOM 1129 C C . GLU A 1 142 ? -25.763 1.468 36.017 1.00 97.44 142 GLU A C 1
ATOM 1131 O O . GLU A 1 142 ? -25.610 0.393 35.429 1.00 97.44 142 GLU A O 1
ATOM 1136 N N . ASP A 1 143 ? -25.751 1.564 37.347 1.00 96.62 143 ASP A N 1
ATOM 1137 C CA . ASP A 1 143 ? -25.656 0.432 38.264 1.00 96.62 143 ASP A CA 1
ATOM 1138 C C . ASP A 1 143 ? -27.028 0.081 38.840 1.00 96.62 143 ASP A C 1
ATOM 1140 O O . ASP A 1 143 ? -27.499 0.662 39.816 1.00 96.62 143 ASP A O 1
ATOM 1144 N N . THR A 1 144 ? -27.652 -0.943 38.269 1.00 93.12 144 THR A N 1
ATOM 1145 C CA . THR A 1 144 ? -28.941 -1.471 38.747 1.00 93.12 144 THR A CA 1
ATOM 1146 C C . THR A 1 144 ? -28.805 -2.359 39.994 1.00 93.12 144 THR A C 1
ATOM 1148 O O . THR A 1 144 ? -29.780 -2.957 40.447 1.00 93.12 144 THR A O 1
ATOM 1151 N N . GLY A 1 145 ? -27.588 -2.534 40.523 1.00 91.00 145 GLY A N 1
ATOM 1152 C CA . GLY A 1 145 ? -27.254 -3.466 41.603 1.00 91.00 145 GLY A CA 1
ATOM 1153 C C . GLY A 1 145 ? -27.071 -4.919 41.150 1.00 91.00 145 GLY A C 1
ATOM 1154 O O . GLY A 1 145 ? -26.438 -5.698 41.858 1.00 91.00 145 GLY A O 1
ATOM 1155 N N . LYS A 1 146 ? -27.585 -5.291 39.970 1.00 92.44 146 LYS A N 1
ATOM 1156 C CA . LYS A 1 146 ? -27.382 -6.617 39.351 1.00 92.44 146 LYS A CA 1
ATOM 1157 C C . LYS A 1 146 ? -26.420 -6.560 38.174 1.00 92.44 146 LYS A C 1
ATOM 1159 O O . LYS A 1 146 ? -25.591 -7.446 38.004 1.00 92.44 146 LYS A O 1
ATOM 1164 N N . VAL A 1 147 ? -26.567 -5.526 37.352 1.00 93.88 147 VAL A N 1
ATOM 1165 C CA . VAL A 1 147 ? -25.794 -5.320 36.130 1.00 93.88 147 VAL A CA 1
ATOM 1166 C C . VAL A 1 147 ? -25.397 -3.855 36.053 1.00 93.88 147 VAL A C 1
ATOM 1168 O O . VAL A 1 147 ? -26.188 -2.970 36.396 1.00 93.88 147 VAL A O 1
ATOM 1171 N N . LYS A 1 148 ? -24.174 -3.628 35.581 1.00 96.50 148 LYS A N 1
ATOM 1172 C CA . LYS A 1 148 ? -23.663 -2.320 35.190 1.00 96.50 148 LYS A CA 1
ATOM 1173 C C . LYS A 1 148 ? -23.700 -2.235 33.671 1.00 96.50 148 LYS A C 1
ATOM 1175 O O . LYS A 1 148 ? -23.130 -3.105 33.015 1.00 96.50 148 LYS A O 1
ATOM 1180 N N . ARG A 1 149 ? -24.382 -1.232 33.121 1.00 96.00 149 ARG A N 1
ATOM 1181 C CA . ARG A 1 149 ? -24.504 -1.036 31.668 1.00 96.00 149 ARG A CA 1
ATOM 1182 C C . ARG A 1 149 ? -24.117 0.382 31.275 1.00 96.00 149 ARG A C 1
ATOM 1184 O O . ARG A 1 149 ? -24.427 1.318 32.005 1.00 96.00 149 ARG A O 1
ATOM 1191 N N . CYS A 1 150 ? -23.454 0.520 30.131 1.00 96.81 150 CYS A N 1
ATOM 1192 C CA . CYS A 1 150 ? -23.215 1.821 29.520 1.00 96.81 150 CYS A CA 1
ATOM 1193 C C . CYS A 1 150 ? -24.536 2.343 28.953 1.00 96.81 150 CYS A C 1
ATOM 1195 O O . CYS A 1 150 ? -25.183 1.646 28.172 1.00 96.81 150 CYS A O 1
ATOM 1197 N N . VAL A 1 151 ? -24.955 3.524 29.399 1.00 97.25 151 VAL A N 1
ATOM 1198 C CA . VAL A 1 151 ? -26.210 4.168 28.977 1.00 97.25 151 VAL A CA 1
ATOM 1199 C C . VAL A 1 151 ? -25.970 5.422 28.143 1.00 97.25 151 VAL A C 1
ATOM 1201 O O . VAL A 1 151 ? -26.871 5.865 27.441 1.00 97.25 151 VAL A O 1
ATOM 1204 N N . TYR A 1 152 ? -24.753 5.959 28.186 1.00 97.62 152 TYR A N 1
ATOM 1205 C CA . TYR A 1 152 ? -24.321 7.087 27.375 1.00 97.62 152 TYR A CA 1
ATOM 1206 C C . TYR A 1 152 ? -22.812 7.033 27.173 1.00 97.62 152 TYR A C 1
ATOM 1208 O O . TYR A 1 152 ? -22.084 6.602 28.070 1.00 97.62 152 TYR A O 1
ATOM 1216 N N . GLU A 1 153 ? -22.353 7.484 26.015 1.00 97.00 153 GLU A N 1
ATOM 1217 C CA . GLU A 1 153 ? -20.947 7.526 25.634 1.00 97.00 153 GLU A CA 1
ATOM 1218 C C . GLU A 1 153 ? -20.704 8.741 24.742 1.00 97.00 153 GLU A C 1
ATOM 1220 O O . GLU A 1 153 ? -21.511 9.016 23.855 1.00 97.00 153 GLU A O 1
ATOM 1225 N N . GLU A 1 154 ? -19.596 9.444 24.967 1.00 96.56 154 GLU A N 1
ATOM 1226 C CA . GLU A 1 154 ? -19.112 10.474 24.050 1.00 96.56 154 GLU A CA 1
ATOM 1227 C C . GLU A 1 154 ? -17.581 10.560 24.037 1.00 96.56 154 GLU A C 1
ATOM 1229 O O . GLU A 1 154 ? -16.920 10.307 25.052 1.00 96.56 154 GLU A O 1
ATOM 1234 N N . ASP A 1 155 ? -17.037 10.962 22.888 1.00 96.12 155 ASP A N 1
ATOM 1235 C CA . ASP A 1 155 ? -15.638 11.358 22.744 1.00 96.12 155 ASP A CA 1
ATOM 1236 C C . ASP A 1 155 ? -15.413 12.729 23.400 1.00 96.12 155 ASP A C 1
ATOM 1238 O O . ASP A 1 155 ? -16.224 13.648 23.262 1.00 96.12 155 ASP A O 1
ATOM 1242 N N . VAL A 1 156 ? -14.291 12.881 24.098 1.00 95.88 156 VAL A N 1
ATOM 1243 C CA . VAL A 1 156 ? -13.934 14.088 24.849 1.00 95.88 156 VAL A CA 1
ATOM 1244 C C . VAL A 1 156 ? -12.510 14.537 24.535 1.00 95.88 156 VAL A C 1
ATOM 1246 O O . VAL A 1 156 ? -11.667 13.764 24.082 1.00 95.88 156 VAL A O 1
ATOM 1249 N N . THR A 1 157 ? -12.225 15.810 24.796 1.00 93.06 157 THR A N 1
ATOM 1250 C CA . THR A 1 157 ? -10.871 16.390 24.650 1.00 93.06 157 THR A CA 1
ATOM 1251 C C . THR A 1 157 ? -10.394 17.090 25.920 1.00 93.06 157 THR A C 1
ATOM 1253 O O . THR A 1 157 ? -9.235 17.490 26.024 1.00 93.06 157 THR A O 1
ATOM 1256 N N . GLU A 1 158 ? -11.288 17.249 26.894 1.00 90.06 158 GLU A N 1
ATOM 1257 C CA . GLU A 1 158 ? -11.031 17.934 28.149 1.00 90.06 158 GLU A CA 1
ATOM 1258 C C . GLU A 1 158 ? -10.235 17.062 29.128 1.00 90.06 158 GLU A C 1
ATOM 1260 O O . GLU A 1 158 ? -10.115 15.844 28.987 1.00 90.06 158 GLU A O 1
ATOM 1265 N N . VAL A 1 159 ? -9.723 17.690 30.188 1.00 91.94 159 VAL A N 1
ATOM 1266 C CA . VAL A 1 159 ? -9.040 16.977 31.269 1.00 91.94 159 VAL A CA 1
ATOM 1267 C C . VAL A 1 159 ? -10.004 15.974 31.908 1.00 91.94 159 VAL A C 1
ATOM 1269 O O . VAL A 1 159 ? -11.133 16.322 32.252 1.00 91.94 159 VAL A O 1
ATOM 1272 N N . LYS A 1 160 ? -9.533 14.737 32.121 1.00 94.44 160 LYS A N 1
ATOM 1273 C CA . LYS A 1 160 ? -10.302 13.591 32.645 1.00 94.44 160 LYS A CA 1
ATOM 1274 C C . LYS A 1 160 ? -11.338 13.945 33.716 1.00 94.44 160 LYS A C 1
ATOM 1276 O O . LYS A 1 160 ? -12.494 13.545 33.615 1.00 94.44 160 LYS A O 1
ATOM 1281 N N . GLU A 1 161 ? -10.938 14.677 34.754 1.00 95.56 161 GLU A N 1
ATOM 1282 C CA . GLU A 1 161 ? -11.833 15.019 35.864 1.00 95.56 161 GLU A CA 1
ATOM 1283 C C . GLU A 1 161 ? -12.968 15.967 35.442 1.00 95.56 161 GLU A C 1
ATOM 1285 O O . GLU A 1 161 ? -14.113 15.796 35.868 1.00 95.56 161 GLU A O 1
ATOM 1290 N N . GLU A 1 162 ? -12.664 16.951 34.597 1.00 95.62 162 GLU A N 1
ATOM 1291 C CA . GLU A 1 162 ? -13.630 17.927 34.094 1.00 95.62 162 GLU A CA 1
ATOM 1292 C C . GLU A 1 162 ? -14.620 17.264 33.138 1.00 95.62 162 GLU A C 1
ATOM 1294 O O . GLU A 1 162 ? -15.830 17.422 33.316 1.00 95.62 162 GLU A O 1
ATOM 1299 N N . ALA A 1 163 ? -14.115 16.443 32.210 1.00 96.56 163 ALA A N 1
ATOM 1300 C CA . ALA A 1 163 ? -14.922 15.672 31.270 1.00 96.56 163 ALA A CA 1
ATOM 1301 C C . ALA A 1 163 ? -15.913 14.759 32.011 1.00 96.56 163 ALA A C 1
ATOM 1303 O O . ALA A 1 163 ? -17.127 14.863 31.833 1.00 96.56 163 ALA A O 1
ATOM 1304 N N . MET A 1 164 ? -15.421 13.926 32.936 1.00 97.88 164 MET A N 1
ATOM 1305 C CA . MET A 1 164 ? -16.261 13.002 33.707 1.00 97.88 164 MET A CA 1
ATOM 1306 C C . MET A 1 164 ? -17.351 13.718 34.512 1.00 97.88 164 MET A C 1
ATOM 1308 O O . MET A 1 164 ? -18.478 13.222 34.596 1.00 97.88 164 MET A O 1
ATOM 1312 N N . LYS A 1 165 ? -17.028 14.873 35.113 1.00 97.50 165 LYS A N 1
ATOM 1313 C CA . LYS A 1 165 ? -17.983 15.686 35.879 1.00 97.50 165 LYS A CA 1
ATOM 1314 C C . LYS A 1 165 ? -19.015 16.354 34.978 1.00 97.50 165 LYS A C 1
ATOM 1316 O O . LYS A 1 165 ? -20.189 16.362 35.346 1.00 97.50 165 LYS A O 1
ATOM 1321 N N . ARG A 1 166 ? -18.597 16.930 33.844 1.00 97.69 166 ARG A N 1
ATOM 1322 C CA . ARG A 1 166 ? -19.490 17.571 32.867 1.00 97.69 166 ARG A CA 1
ATOM 1323 C C . ARG A 1 166 ? -20.503 16.560 32.348 1.00 97.69 166 ARG A C 1
ATOM 1325 O O . ARG A 1 166 ? -21.697 16.787 32.511 1.00 97.69 166 ARG A O 1
ATOM 1332 N N . VAL A 1 167 ? -20.022 15.439 31.809 1.00 97.56 167 VAL A N 1
ATOM 1333 C CA . VAL A 1 167 ? -20.868 14.406 31.195 1.00 97.56 167 VAL A CA 1
ATOM 1334 C C . VAL A 1 167 ? -21.870 13.840 32.194 1.00 97.56 167 VAL A C 1
ATOM 1336 O O . VAL A 1 167 ? -23.061 13.783 31.900 1.00 97.56 167 VAL A O 1
ATOM 1339 N N . LEU A 1 168 ? -21.423 13.491 33.407 1.00 97.94 168 LEU A N 1
ATOM 1340 C CA . LEU A 1 168 ? -22.330 12.956 34.423 1.00 97.94 168 LEU A CA 1
ATOM 1341 C C . LEU A 1 168 ? -23.404 13.975 34.820 1.00 97.94 168 LEU A C 1
ATOM 1343 O O . LEU A 1 168 ? -24.573 13.620 34.931 1.00 97.94 168 LEU A O 1
ATOM 1347 N N . LYS A 1 169 ? -23.020 15.240 35.037 1.00 97.56 169 LYS A N 1
ATOM 1348 C CA . LYS A 1 169 ? -23.975 16.296 35.401 1.00 97.56 169 LYS A CA 1
ATOM 1349 C C . LYS A 1 169 ? -24.991 16.551 34.300 1.00 97.56 169 LYS A C 1
ATOM 1351 O O . LYS A 1 169 ? -26.150 16.773 34.627 1.00 97.56 169 LYS A O 1
ATOM 1356 N N . GLU A 1 170 ? -24.559 16.551 33.042 1.00 97.38 170 GLU A N 1
ATOM 1357 C CA . GLU A 1 170 ? -25.442 16.785 31.903 1.00 97.38 170 GLU A CA 1
ATOM 1358 C C . GLU A 1 170 ? -26.462 15.656 31.768 1.00 97.38 170 GLU A C 1
ATOM 1360 O O . GLU A 1 170 ? -27.661 15.915 31.772 1.00 97.38 170 GLU A O 1
ATOM 1365 N N . TYR A 1 171 ? -25.999 14.405 31.769 1.00 97.06 171 TYR A N 1
ATOM 1366 C CA . TYR A 1 171 ? -26.872 13.240 31.655 1.00 97.06 171 TYR A CA 1
ATOM 1367 C C . TYR A 1 171 ? -27.880 13.154 32.818 1.00 97.06 171 TYR A C 1
ATOM 1369 O O . TYR A 1 171 ? -29.062 12.882 32.616 1.00 97.06 171 TYR A O 1
ATOM 1377 N N . CYS A 1 172 ? -27.456 13.475 34.044 1.00 97.12 172 CYS A N 1
ATOM 1378 C CA . CYS A 1 172 ? -28.340 13.481 35.213 1.00 97.12 172 CYS A CA 1
ATOM 1379 C C . CYS A 1 172 ? -29.404 14.601 35.214 1.00 97.12 172 CYS A C 1
ATOM 1381 O O . CYS A 1 172 ? -30.224 14.633 36.130 1.00 97.12 172 CYS A O 1
ATOM 1383 N N . LYS A 1 173 ? -29.420 15.529 34.242 1.00 97.31 173 LYS A N 1
ATOM 1384 C CA . LYS A 1 173 ? -30.517 16.511 34.115 1.00 97.31 173 LYS A CA 1
ATOM 1385 C C . LYS A 1 173 ? -31.829 15.865 33.676 1.00 97.31 173 LYS A C 1
ATOM 1387 O O . LYS A 1 173 ? -32.891 16.347 34.057 1.00 97.31 173 LYS A O 1
ATOM 1392 N N . GLU A 1 174 ? -31.746 14.801 32.880 1.00 96.25 174 GLU A N 1
ATOM 1393 C CA . GLU A 1 174 ? -32.908 14.125 32.286 1.00 96.25 174 GLU A CA 1
ATOM 1394 C C . GLU A 1 174 ? -33.079 12.685 32.788 1.00 96.25 174 GLU A C 1
ATOM 1396 O O . GLU A 1 174 ? -34.108 12.052 32.546 1.00 96.25 174 GLU A O 1
ATOM 1401 N N . HIS A 1 175 ? -32.089 12.164 33.519 1.00 96.06 175 HIS A N 1
ATOM 1402 C CA . HIS A 1 175 ? -32.049 10.774 33.952 1.00 96.06 175 HIS A CA 1
ATOM 1403 C C . HIS A 1 175 ? -31.752 10.646 35.448 1.00 96.06 175 HIS A C 1
ATOM 1405 O O . HIS A 1 175 ? -30.817 11.245 35.975 1.00 96.06 175 HIS A O 1
ATOM 1411 N N . GLU A 1 176 ? -32.523 9.799 36.126 1.00 92.81 176 GLU A N 1
ATOM 1412 C CA . GLU A 1 176 ? -32.313 9.431 37.527 1.00 92.81 176 GLU A CA 1
ATOM 1413 C C . GLU A 1 176 ? -31.748 8.010 37.640 1.00 92.81 176 GLU A C 1
ATOM 1415 O O . GLU A 1 176 ? -31.861 7.197 36.723 1.00 92.81 176 GLU A O 1
ATOM 1420 N N . GLY A 1 177 ? -31.158 7.688 38.792 1.00 92.81 177 GLY A N 1
ATOM 1421 C CA . GLY A 1 177 ? -30.647 6.354 39.093 1.00 92.81 177 GLY A CA 1
ATOM 1422 C C . GLY A 1 177 ? -29.264 6.380 39.731 1.00 92.81 177 GLY A C 1
ATOM 1423 O O . GLY A 1 177 ? -28.714 7.432 40.062 1.00 92.81 177 GLY A O 1
ATOM 1424 N N . LYS A 1 178 ? -28.680 5.194 39.917 1.00 96.38 178 LYS A N 1
ATOM 1425 C CA . LYS A 1 178 ? -27.311 5.055 40.423 1.00 96.38 178 LYS A CA 1
ATOM 1426 C C . LYS A 1 178 ? -26.335 5.121 39.249 1.00 96.38 178 LYS A C 1
ATOM 1428 O O . LYS A 1 178 ? -25.936 4.099 38.694 1.00 96.38 178 LYS A O 1
ATOM 1433 N N . LEU A 1 179 ? -25.995 6.347 38.873 1.00 97.56 179 LEU A N 1
ATOM 1434 C CA . LEU A 1 179 ? -25.165 6.667 37.717 1.00 97.56 179 LEU A CA 1
ATOM 1435 C C . LEU A 1 179 ? -23.756 7.073 38.160 1.00 97.56 179 LEU A C 1
ATOM 1437 O O . LEU A 1 179 ? -23.581 7.764 39.165 1.00 97.56 179 LEU A O 1
ATOM 1441 N N . PHE A 1 180 ? -22.744 6.660 37.407 1.00 97.44 180 PHE A N 1
ATOM 1442 C CA . PHE A 1 180 ? -21.368 7.136 37.561 1.00 97.44 180 PHE A CA 1
ATOM 1443 C C . PHE A 1 180 ? -20.656 7.112 36.210 1.00 97.44 180 PHE A C 1
ATOM 1445 O O . PHE A 1 180 ? -21.061 6.378 35.313 1.00 97.44 180 PHE A O 1
ATOM 1452 N N . THR A 1 181 ? -19.598 7.901 36.048 1.00 97.81 181 THR A N 1
ATOM 1453 C CA . THR A 1 181 ? -18.817 7.930 34.807 1.00 97.81 181 THR A CA 1
ATOM 1454 C C . THR A 1 181 ? -17.544 7.099 34.897 1.00 97.81 181 THR A C 1
ATOM 1456 O O . THR A 1 181 ? -16.959 6.926 35.968 1.00 97.81 181 THR A O 1
ATOM 1459 N N . VAL A 1 182 ? -17.100 6.605 33.745 1.00 97.31 182 VAL A N 1
ATOM 1460 C CA . VAL A 1 182 ? -15.777 6.018 33.510 1.00 97.31 182 VAL A CA 1
ATOM 1461 C C . VAL A 1 182 ? -15.115 6.807 32.384 1.00 97.31 182 VAL A C 1
ATOM 1463 O O . VAL A 1 182 ? -15.800 7.285 31.486 1.00 97.31 182 VAL A O 1
ATOM 1466 N N . TYR A 1 183 ? -13.796 6.964 32.462 1.00 97.00 183 TYR A N 1
ATOM 1467 C CA . TYR A 1 183 ? -12.978 7.583 31.423 1.00 97.00 183 TYR A CA 1
ATOM 1468 C C . TYR A 1 183 ? -12.003 6.546 30.887 1.00 97.00 183 TYR A C 1
ATOM 1470 O O . TYR A 1 183 ? -11.284 5.922 31.677 1.00 97.00 183 TYR A O 1
ATOM 1478 N N . GLU A 1 184 ? -11.973 6.390 29.572 1.00 95.38 184 GLU A N 1
ATOM 1479 C CA . GLU A 1 184 ? -11.143 5.423 28.867 1.00 95.38 184 GLU A CA 1
ATOM 1480 C C . GLU A 1 184 ? -10.252 6.152 27.859 1.00 95.38 184 GLU A C 1
ATOM 1482 O O . GLU A 1 184 ? -10.707 7.004 27.100 1.00 95.38 184 GLU A O 1
ATOM 1487 N N . GLU A 1 185 ? -8.966 5.813 27.872 1.00 94.75 185 GLU A N 1
ATOM 1488 C CA . GLU A 1 185 ? -8.016 6.200 26.832 1.00 94.75 185 GLU A CA 1
ATOM 1489 C C . GLU A 1 185 ? -7.962 5.036 25.850 1.00 94.75 185 GLU A C 1
ATOM 1491 O O . GLU A 1 185 ? -7.610 3.917 26.237 1.00 94.75 185 GLU A O 1
ATOM 1496 N N . ILE A 1 186 ? -8.360 5.271 24.604 1.00 93.69 186 ILE A N 1
ATOM 1497 C CA . ILE A 1 186 ? -8.465 4.217 23.600 1.00 93.69 186 ILE A CA 1
ATOM 1498 C C . ILE A 1 186 ? -7.587 4.534 22.397 1.00 93.69 186 ILE A C 1
ATOM 1500 O O . ILE A 1 186 ? -7.411 5.685 22.010 1.00 93.69 186 ILE A O 1
ATOM 1504 N N . CYS A 1 187 ? -7.046 3.479 21.797 1.00 92.94 187 CYS A N 1
ATOM 1505 C CA . CYS A 1 187 ? -6.442 3.525 20.476 1.00 92.94 187 CYS A CA 1
ATOM 1506 C C . CYS A 1 187 ? -7.393 2.787 19.533 1.00 92.94 187 CYS A C 1
ATOM 1508 O O . CYS A 1 187 ? -7.662 1.600 19.747 1.00 92.94 187 CYS A O 1
ATOM 1510 N N . ARG A 1 188 ? -7.952 3.492 18.547 1.00 92.50 188 ARG A N 1
ATOM 1511 C CA . ARG A 1 188 ? -8.940 2.942 17.606 1.00 92.50 188 ARG A CA 1
ATOM 1512 C C . ARG A 1 188 ? -8.506 3.167 16.165 1.00 92.50 188 ARG A C 1
ATOM 1514 O O . ARG A 1 188 ? -7.717 4.064 15.888 1.00 92.50 188 ARG A O 1
ATOM 1521 N N . VAL A 1 189 ? -9.003 2.328 15.260 1.00 92.06 189 VAL A N 1
ATOM 1522 C CA . VAL A 1 189 ? -8.807 2.512 13.815 1.00 92.06 189 VAL A CA 1
ATOM 1523 C C . VAL A 1 189 ? -9.530 3.790 13.402 1.00 92.06 189 VAL A C 1
ATOM 1525 O O . VAL A 1 189 ? -10.676 3.975 13.806 1.00 92.06 189 VAL A O 1
ATOM 1528 N N . LYS A 1 190 ? -8.867 4.663 12.638 1.00 84.62 190 LYS A N 1
ATOM 1529 C CA . LYS A 1 190 ? -9.527 5.831 12.051 1.00 84.62 190 LYS A CA 1
ATOM 1530 C C . LYS A 1 190 ? -10.602 5.362 11.073 1.00 84.62 190 LYS A C 1
ATOM 1532 O O . LYS A 1 190 ? -10.328 4.502 10.234 1.00 84.62 190 LYS A O 1
ATOM 1537 N N . GLU A 1 191 ? -11.804 5.908 11.218 1.00 75.12 191 GLU A N 1
ATOM 1538 C CA . GLU A 1 191 ? -12.929 5.662 10.306 1.00 75.12 191 GLU A CA 1
ATOM 1539 C C . GLU A 1 191 ? -12.761 6.369 8.955 1.00 75.12 191 GLU A C 1
ATOM 1541 O O . GLU A 1 191 ? -12.149 7.464 8.916 1.00 75.12 191 GLU A O 1
#

Mean predicted aligned error: 12.59 Å

Solvent-accessible surface area (backbone atoms only — not comparable to full-atom values): 11412 Å² total; per-residue (Å²): 132,86,78,53,68,71,41,62,32,23,31,38,69,84,56,46,69,74,38,76,32,86,92,33,67,39,43,67,71,61,38,74,45,35,57,42,75,41,36,29,62,38,78,58,97,83,29,33,28,40,70,83,44,90,86,58,60,68,42,37,71,73,47,45,40,85,57,87,71,86,47,74,66,57,52,52,51,50,53,50,46,53,65,71,71,44,94,47,69,91,75,31,73,69,30,67,76,44,78,90,53,54,63,70,54,44,53,71,78,38,48,69,63,45,49,53,54,46,53,52,50,44,70,78,63,60,71,75,78,82,54,66,41,81,46,36,36,39,34,37,31,40,48,77,87,82,54,74,43,79,78,44,75,47,80,54,87,61,60,69,71,58,42,42,49,50,54,46,56,58,54,52,74,84,48,87,78,55,67,50,59,48,78,46,83,43,79,42,71,64,131

pLDDT: mean 91.73, std 6.22, range [62.81, 98.31]

Sequence (191 aa):
MKYKVGDKVRIRKDLVMGGNYGDSVAVDDMVDMGGNVVTIERAGNLGYYIEEDPDGYCWTDEMFEPVEEMSAIEALYILAEICMKQYTCSKCPIQCIDRQKTCVSIRKENPTDVVKVLEQWKADHEKKEIEVEFAYVVRVIEDTGKVKRCVYEEDVTEVKEEAMKRVLKEYCKEHEGKLFTVYEEICRVKE

Secondary structure (DSSP, 8-state):
----TT-EEEEPTT--TT-EETTEEPPHHHHHTTT-EEEEEEE-SS-EEETT-TT---B-GGGEEE--PPPHHHHHHHHHHHHHH-S-GGG-TTTTT-TTS-HHHHHHH-HHHHHHHHHHHHHHH-PPP--EEEEEEEEEEEE-SS-EEEEEEEEE-S-HHHHHHHHHHHHTTT--SSEEEEEEEEEEE--

Foldseek 3Di:
DPDDAFAKWFFAQPQDAQDDFQPDGDHPVSNVSHGPIWGFHDADPRATFTPPDPVGGGDHPRRTDHDDADDPVLLVVLVVVLVVVDPDPCPRVCCVVPVVDDSVVSCVVPVVVSSVVSVVSCVVPVDDPQDKDKWKKKFKWACPVVDIDTPDMDTDDDDPVVVQVVVQVVVVVVDDHDIGMDMDTDIGGDD

Radius of gyration: 29.55 Å; Cα contacts (8 Å, |Δi|>4): 269; chains: 1; bounding box: 61×52×72 Å

Nearest PDB structures (foldseek):
  3gc3-assembly1_A  TM=3.033E-01  e=1.113E+00  Bos taurus
  5oeu-assembly1_C  TM=2.536E-01  e=8.506E+00  Globodera pallida